Protein 4CK4 (pdb70)

InterPro domains:
  IPR000566 Lipocalin/cytosolic fatty-acid binding domain [PF00061] (34-168)
  IPR002345 Lipocalin [PTHR11430] (4-160)
  IPR002447 Beta-lactoglobulin [PR01172] (24-37)
  IPR002447 Beta-lactoglobulin [PR01172] (41-51)
  IPR002447 Beta-lactoglobulin [PR01172] (62-76)
  IPR002447 Beta-lactoglobulin [PR01172] (89-103)
  IPR002447 Beta-lactoglobulin [PR01172] (110-125)
  IPR002447 Beta-lactoglobulin [PR01172] (135-154)
  IPR012674 Calycin [G3DSA:2.40.128.20] (20-180)
  IPR012674 Calycin [SSF50814] (23-178)
  IPR022272 Lipocalin family conserved site [PS00213] (27-40)

Nearest PDB structures (foldseek):
  4omw-assembly2_C  TM=9.931E-01  e=6.589E-31  Capra hircus
  4nli-assembly1_A  TM=9.967E-01  e=2.534E-30  Ovis aries
  1beb-assembly2_B  TM=9.998E-01  e=4.963E-29  Bos taurus
  7lwc-assembly1_B  TM=9.858E-01  e=4.194E-29  Capra hircus
  1yup-assembly2_D  TM=9.882E-01  e=4.436E-29  Rangifer tarandus

Sequence (323 aa):
VTQTMKGLDIQQKVAGTWYHSLAMMAASDISLLDAQQSAPLRRVYVEEELKPTPEEGNLEILLQKWWENGECCAQKKIIAEKTKIPAVFKIDALNENKKVLVLDTDYKKYLLFCMENSAEPEQSLACQCLVRTPEVDNEEALEKKFDKALKALPMHIRLAFNPTQLLEGQQCCHVIIVTQTMKGLDIQKVAGTWYHSLAMMAASDISLLDAAQSSAPLRVYVEEELKKPTPEGNLEILLQKWEGECAQKKIIAEKTKIPAVFKKIDALNENKVLVLDTDYKKYLLFFCMENSAEEPEQSLACQCLVRTPEVDDNEEALEKFDKALKALPMHIRLAFNPTQLEEGQCHV

CATH classification: 2.40.128.20

Radius of gyration: 20.93 Å; Cα contacts (8 Å, |Δi|>4): 856; chains: 2; bounding box: 39×43×66 Å

Structure (mmCIF, N/CA/C/O backbone):
data_4CK4
#
_entry.id   4CK4
#
_cell.length_a   37.148
_cell.length_b   49.031
_cell.length_c   49.053
_cell.angle_alpha   69.75
_cell.angle_beta   69.08
_cell.angle_gamma   77.56
#
_symmetry.space_group_name_H-M   'P 1'
#
loop_
_entity.id
_entity.type
_entity.pdbx_description
1 polymer BETA_LACTOGLOBULIN-1/B
2 non-polymer 'SULFATE ION'
3 non-polymer 'AMMONIUM ION'
4 non-polymer 'ACETATE ION'
5 non-polymer 'CHLORIDE ION'
6 non-polymer 'SODIUM ION'
7 water water
#
loop_
_atom_site.group_PDB
_atom_site.id
_atom_site.type_symbol
_atom_site.label_atom_id
_atom_site.label_alt_id
_atom_site.label_comp_id
_atom_site.label_asym_id
_atom_site.label_entity_id
_atom_site.label_seq_id
_atom_site.pdbx_PDB_ins_code
_atom_site.Cartn_x
_atom_site.Cartn_y
_atom_site.Cartn_z
_atom_site.occupancy
_atom_site.B_iso_or_equiv
_atom_site.auth_seq_id
_atom_site.auth_comp_id
_atom_site.auth_asym_id
_atom_site.auth_atom_id
_atom_site.pdbx_PDB_model_num
ATOM 1 N N . VAL A 1 3 ? 10.668 19.644 39.521 1.00 77.56 3 VAL A N 1
ATOM 2 C CA . VAL A 1 3 ? 11.370 19.214 38.275 1.00 45.78 3 VAL A CA 1
ATOM 3 C C . VAL A 1 3 ? 12.415 18.135 38.561 1.00 49.49 3 VAL A C 1
ATOM 4 O O . VAL A 1 3 ? 13.160 17.717 37.672 1.00 51.57 3 VAL A O 1
ATOM 8 N N . THR A 1 4 ? 12.454 17.676 39.806 1.00 54.76 4 THR A N 1
ATOM 9 C CA . THR A 1 4 ? 13.554 16.889 40.333 1.00 34.98 4 THR A CA 1
ATOM 10 C C . THR A 1 4 ? 12.982 15.587 40.899 1.00 24.26 4 THR A C 1
ATOM 11 O O . THR A 1 4 ? 11.984 15.602 41.621 1.00 45.38 4 THR A O 1
ATOM 15 N N . GLN A 1 5 ? 13.399 14.484 40.296 1.00 28.29 5 GLN A N 1
ATOM 16 C CA . GLN A 1 5 ? 13.070 13.110 40.667 1.00 24.70 5 GLN A CA 1
ATOM 17 C C . GLN A 1 5 ? 13.593 12.737 42.052 1.00 17.82 5 GLN A C 1
ATOM 18 O O . GLN A 1 5 ? 14.611 13.236 42.531 1.00 17.92 5 GLN A O 1
ATOM 24 N N . THR A 1 6 ? 12.938 11.826 42.742 1.00 15.75 6 THR A N 1
ATOM 25 C CA . THR A 1 6 ? 13.484 11.292 43.964 1.00 15.16 6 THR A CA 1
ATOM 26 C C . THR A 1 6 ? 13.537 9.830 43.784 1.00 15.63 6 THR A C 1
ATOM 27 O O . THR A 1 6 ? 12.583 9.220 43.298 1.00 21.63 6 THR A O 1
ATOM 31 N N . MET A 1 7 ? 14.488 9.262 44.478 1.00 13.82 7 MET A N 1
ATOM 32 C CA . MET A 1 7 ? 14.537 7.853 44.587 1.00 15.43 7 MET A CA 1
ATOM 33 C C . MET A 1 7 ? 13.502 7.412 45.592 1.00 21.10 7 MET A C 1
ATOM 34 O O . MET A 1 7 ? 13.532 7.754 46.771 1.00 35.50 7 MET A O 1
ATOM 43 N N . LYS A 1 8 ? 12.585 6.561 45.138 1.00 14.94 8 LYS A N 1
ATOM 44 C CA . LYS A 1 8 ? 11.544 6.059 46.043 1.00 21.83 8 LYS A CA 1
ATOM 45 C C . LYS A 1 8 ? 12.124 4.973 46.912 1.00 16.12 8 LYS A C 1
ATOM 46 O O . LYS A 1 8 ? 12.875 4.126 46.443 1.00 15.07 8 LYS A O 1
ATOM 52 N N . GLY A 1 9 ? 11.822 5.021 48.177 1.00 13.65 9 GLY A N 1
ATOM 53 C CA . GLY A 1 9 ? 12.278 3.979 49.076 1.00 21.77 9 GLY A CA 1
ATOM 54 C C . GLY A 1 9 ? 13.790 3.873 49.206 1.00 15.75 9 GLY A C 1
ATOM 55 O O . GLY A 1 9 ? 14.355 2.802 49.303 1.00 15.55 9 GLY A O 1
ATOM 56 N N . LEU A 1 10 ? 14.523 4.989 49.158 1.00 11.86 10 LEU A N 1
ATOM 57 C CA . LEU A 1 10 ? 15.966 4.942 49.389 1.00 9.71 10 LEU A CA 1
ATOM 58 C C . LEU A 1 10 ? 16.248 4.318 50.743 1.00 9.88 10 LEU A C 1
ATOM 59 O O . LEU A 1 10 ? 15.668 4.696 51.738 1.00 10.07 10 LEU A O 1
ATOM 64 N N . ASP A 1 11 ? 17.250 3.430 50.774 1.00 9.50 11 ASP A N 1
ATOM 65 C CA . ASP A 1 11 ? 17.740 2.804 51.983 1.00 9.69 11 ASP A CA 1
ATOM 66 C C . ASP A 1 11 ? 19.117 3.380 52.286 1.00 10.03 11 ASP A C 1
ATOM 67 O O . ASP A 1 11 ? 20.139 2.968 51.751 1.00 9.87 11 ASP A O 1
ATOM 72 N N . ILE A 1 12 ? 19.123 4.379 53.155 1.00 10.27 12 ILE A N 1
ATOM 73 C CA . ILE A 1 12 ? 20.328 5.122 53.393 1.00 9.96 12 ILE A CA 1
ATOM 74 C C . ILE A 1 12 ? 21.440 4.273 53.953 1.00 10.54 12 ILE A C 1
ATOM 75 O O . ILE A 1 12 ? 22.616 4.576 53.783 1.00 11.89 12 ILE A O 1
ATOM 80 N N A GLN A 1 13 ? 21.104 3.224 54.681 0.70 12.28 13 GLN A N 1
ATOM 81 N N B GLN A 1 13 ? 21.148 3.284 54.769 0.30 11.80 13 GLN A N 1
ATOM 82 C CA A GLN A 1 13 ? 22.184 2.470 55.286 0.70 12.37 13 GLN A CA 1
ATOM 83 C CA B GLN A 1 13 ? 22.310 2.604 55.291 0.30 13.97 13 GLN A CA 1
ATOM 84 C C A GLN A 1 13 ? 23.085 1.849 54.222 0.70 14.05 13 GLN A C 1
ATOM 85 C C B GLN A 1 13 ? 23.152 1.975 54.164 0.30 12.13 13 GLN A C 1
ATOM 86 O O A GLN A 1 13 ? 24.239 1.509 54.531 0.70 15.33 13 GLN A O 1
ATOM 87 O O B GLN A 1 13 ? 24.374 1.890 54.303 0.30 18.36 13 GLN A O 1
ATOM 98 N N . LYS A 1 14 ? 22.556 1.636 53.015 1.00 9.22 14 LYS A N 1
ATOM 99 C CA . LYS A 1 14 ? 23.289 0.969 51.955 1.00 10.23 14 LYS A CA 1
ATOM 100 C C . LYS A 1 14 ? 24.184 1.892 51.109 1.00 8.43 14 LYS A C 1
ATOM 101 O O . LYS A 1 14 ? 24.739 1.453 50.114 1.00 9.62 14 LYS A O 1
ATOM 107 N N . VAL A 1 15 ? 24.257 3.176 51.456 1.00 8.47 15 VAL A N 1
ATOM 108 C CA . VAL A 1 15 ? 25.101 4.114 50.714 1.00 8.97 15 VAL A CA 1
ATOM 109 C C . VAL A 1 15 ? 26.395 4.469 51.438 1.00 8.41 15 VAL A C 1
ATOM 110 O O . VAL A 1 15 ? 27.174 5.285 50.944 1.00 9.44 15 VAL A O 1
ATOM 114 N N . ALA A 1 16 ? 26.621 3.911 52.617 1.00 8.71 16 ALA A N 1
ATOM 115 C CA . ALA A 1 16 ? 27.837 4.271 53.354 1.00 8.07 16 ALA A CA 1
ATOM 116 C C . ALA A 1 16 ? 29.110 3.932 52.586 1.00 8.83 16 ALA A C 1
ATOM 117 O O . ALA A 1 16 ? 29.250 2.815 52.097 1.00 9.16 16 ALA A O 1
ATOM 119 N N . GLY A 1 17 ? 30.070 4.844 52.578 1.00 9.34 17 GLY A N 1
ATOM 120 C CA . GLY A 1 17 ? 31.385 4.540 52.061 1.00 9.61 17 GLY A CA 1
ATOM 121 C C . GLY A 1 17 ? 31.958 5.659 51.246 1.00 8.89 17 GLY A C 1
ATOM 122 O O . GLY A 1 17 ? 31.415 6.764 51.186 1.00 8.93 17 GLY A O 1
ATOM 123 N N . THR A 1 18 ? 33.128 5.388 50.689 1.00 8.38 18 THR A N 1
ATOM 124 C CA . THR A 1 18 ? 33.757 6.296 49.779 1.00 8.75 18 THR A CA 1
ATOM 125 C C . THR A 1 18 ? 32.992 6.403 48.487 1.00 9.04 18 THR A C 1
ATOM 126 O O . THR A 1 18 ? 32.548 5.398 47.952 1.00 9.38 18 THR A O 1
ATOM 130 N N . TRP A 1 19 ? 32.899 7.606 47.956 1.00 8.36 19 TRP A N 1
ATOM 131 C CA . TRP A 1 19 ? 32.368 7.833 46.618 1.00 9.36 19 TRP A CA 1
ATOM 132 C C . TRP A 1 19 ? 33.313 8.813 45.923 1.00 8.42 19 TRP A C 1
ATOM 133 O O . TRP A 1 19 ? 34.113 9.497 46.564 1.00 11.06 19 TRP A O 1
ATOM 144 N N A TYR A 1 20 ? 33.157 8.895 44.601 0.60 8.29 20 TYR A N 1
ATOM 145 C CA A TYR A 1 20 ? 33.882 9.842 43.739 0.60 8.64 20 TYR A CA 1
ATOM 146 C C A TYR A 1 20 ? 32.893 10.611 42.883 0.60 8.51 20 TYR A C 1
ATOM 147 O O A TYR A 1 20 ? 31.993 9.988 42.276 0.60 8.06 20 TYR A O 1
ATOM 156 N N B HIS A 1 20 ? 33.160 9.008 44.767 0.40 9.16 20 HIS A N 1
ATOM 157 C CA B HIS A 1 20 ? 33.935 9.775 43.799 0.40 9.28 20 HIS A CA 1
ATOM 158 C C B HIS A 1 20 ? 32.972 10.553 42.911 0.40 9.53 20 HIS A C 1
ATOM 159 O O B HIS A 1 20 ? 31.955 10.008 42.466 0.40 12.42 20 HIS A O 1
ATOM 166 N N . SER A 1 21 ? 33.148 11.882 42.798 1.00 8.17 21 SER A N 1
ATOM 167 C CA . SER A 1 21 ? 32.309 12.718 41.925 1.00 8.40 21 SER A CA 1
ATOM 168 C C . SER A 1 21 ? 32.787 12.539 40.493 1.00 8.42 21 SER A C 1
ATOM 169 O O . SER A 1 21 ? 33.792 13.132 40.088 1.00 10.06 21 SER A O 1
ATOM 172 N N . LEU A 1 22 ? 32.023 11.781 39.714 1.00 7.26 22 LEU A N 1
ATOM 173 C CA . LEU A 1 22 ? 32.362 11.507 38.358 1.00 8.08 22 LEU A CA 1
ATOM 174 C C . LEU A 1 22 ? 31.958 12.598 37.397 1.00 7.57 22 LEU A C 1
ATOM 175 O O . LEU A 1 22 ? 32.652 12.897 36.429 1.00 8.45 22 LEU A O 1
ATOM 180 N N . ALA A 1 23 ? 30.792 13.188 37.625 1.00 7.41 23 ALA A N 1
ATOM 181 C CA . ALA A 1 23 ? 30.314 14.265 36.787 1.00 7.51 23 ALA A CA 1
ATOM 182 C C . ALA A 1 23 ? 29.465 15.199 37.637 1.00 7.30 23 ALA A C 1
ATOM 183 O O . ALA A 1 23 ? 28.951 14.817 38.679 1.00 7.20 23 ALA A O 1
ATOM 185 N N . MET A 1 24 ? 29.407 16.440 37.187 1.00 7.40 24 MET A N 1
ATOM 186 C CA A MET A 1 24 ? 28.564 17.387 37.871 0.60 8.16 24 MET A CA 1
ATOM 187 C CA B MET A 1 24 ? 28.723 17.502 37.918 0.40 8.29 24 MET A CA 1
ATOM 188 C C . MET A 1 24 ? 28.081 18.409 36.887 1.00 7.37 24 MET A C 1
ATOM 189 O O . MET A 1 24 ? 28.652 18.675 35.861 1.00 8.62 24 MET A O 1
ATOM 198 N N . ALA A 1 25 ? 26.913 18.946 37.194 1.00 6.98 25 ALA A N 1
ATOM 199 C CA . ALA A 1 25 ? 26.265 19.918 36.352 1.00 7.33 25 ALA A CA 1
ATOM 200 C C . ALA A 1 25 ? 25.506 20.919 37.210 1.00 7.47 25 ALA A C 1
ATOM 201 O O . ALA A 1 25 ? 25.118 20.612 38.309 1.00 8.67 25 ALA A O 1
ATOM 203 N N . ALA A 1 26 ? 25.341 22.131 36.714 1.00 7.93 26 ALA A N 1
ATOM 204 C CA . ALA A 1 26 ? 24.649 23.149 37.464 1.00 8.13 26 ALA A CA 1
ATOM 205 C C . ALA A 1 26 ? 23.845 24.052 36.565 1.00 8.78 26 ALA A C 1
ATOM 206 O O . ALA A 1 26 ? 24.138 24.195 35.383 1.00 9.37 26 ALA A O 1
ATOM 208 N N . SER A 1 27 ? 22.846 24.691 37.151 1.00 9.46 27 SER A N 1
ATOM 209 C CA . SER A 1 27 ? 21.968 25.595 36.427 1.00 11.33 27 SER A CA 1
ATOM 210 C C . SER A 1 27 ? 22.644 26.899 36.037 1.00 11.84 27 SER A C 1
ATOM 211 O O . SER A 1 27 ? 22.332 27.446 34.997 1.00 16.67 27 SER A O 1
ATOM 214 N N . ASP A 1 28 ? 23.591 27.370 36.836 1.00 11.70 28 ASP A N 1
ATOM 215 C CA . ASP A 1 28 ? 24.259 28.633 36.597 1.00 12.65 28 ASP A CA 1
ATOM 216 C C . ASP A 1 28 ? 25.716 28.293 36.411 1.00 12.29 28 ASP A C 1
ATOM 217 O O . ASP A 1 28 ? 26.334 27.664 37.268 1.00 12.30 28 ASP A O 1
ATOM 226 N N . ILE A 1 29 ? 26.297 28.800 35.332 1.00 12.01 29 ILE A N 1
ATOM 227 C CA . ILE A 1 29 ? 27.706 28.588 35.069 1.00 12.37 29 ILE A CA 1
ATOM 228 C C . ILE A 1 29 ? 28.571 28.919 36.265 1.00 12.17 29 ILE A C 1
ATOM 229 O O . ILE A 1 29 ? 29.481 28.182 36.607 1.00 11.01 29 ILE A O 1
ATOM 234 N N . SER A 1 30 ? 28.304 30.048 36.903 1.00 12.56 30 SER A N 1
ATOM 235 C CA . SER A 1 30 ? 29.166 30.505 37.973 1.00 14.20 30 SER A CA 1
ATOM 236 C C . SER A 1 30 ? 29.197 29.555 39.166 1.00 13.79 30 SER A C 1
ATOM 237 O O . SER A 1 30 ? 30.079 29.675 39.995 1.00 14.42 30 SER A O 1
ATOM 240 N N . LEU A 1 31 ? 28.216 28.669 39.307 1.00 11.59 31 LEU A N 1
ATOM 241 C CA . LEU A 1 31 ? 28.211 27.743 40.420 1.00 12.21 31 LEU A CA 1
ATOM 242 C C . LEU A 1 31 ? 29.357 26.729 40.311 1.00 9.73 31 LEU A C 1
ATOM 243 O O . LEU A 1 31 ? 29.802 26.187 41.319 1.00 10.52 31 LEU A O 1
ATOM 248 N N . LEU A 1 32 ? 29.788 26.430 39.087 1.00 9.78 32 LEU A N 1
ATOM 249 C CA . LEU A 1 32 ? 30.822 25.407 38.866 1.00 10.22 32 LEU A CA 1
ATOM 250 C C . LEU A 1 32 ? 32.016 25.914 38.071 1.00 11.64 32 LEU A C 1
ATOM 251 O O . LEU A 1 32 ? 32.984 25.189 37.935 1.00 14.14 32 LEU A O 1
ATOM 256 N N . ASP A 1 33 ? 31.972 27.144 37.565 1.00 12.56 33 ASP A N 1
ATOM 257 C CA . ASP A 1 33 ? 33.005 27.674 36.677 1.00 13.12 33 ASP A CA 1
ATOM 258 C C . ASP A 1 33 ? 34.253 28.012 37.487 1.00 14.68 33 ASP A C 1
ATOM 259 O O . ASP A 1 33 ? 34.228 28.897 38.328 1.00 17.09 33 ASP A O 1
ATOM 264 N N . ALA A 1 34 ? 35.331 27.290 37.214 1.00 14.89 34 ALA A N 1
ATOM 265 C CA . ALA A 1 34 ? 36.609 27.404 37.888 1.00 18.05 34 ALA A CA 1
ATOM 266 C C . ALA A 1 34 ? 36.645 26.612 39.178 1.00 14.45 34 ALA A C 1
ATOM 267 O O . ALA A 1 34 ? 35.630 26.406 39.846 1.00 14.49 34 ALA A O 1
ATOM 269 N N . GLN A 1 35 ? 37.852 26.173 39.527 1.00 16.98 35 GLN A N 1
ATOM 270 C CA A GLN A 1 35 ? 38.009 25.276 40.681 0.30 17.38 35 GLN A CA 1
ATOM 271 C CA B GLN A 1 35 ? 37.968 25.293 40.672 0.70 18.80 35 GLN A CA 1
ATOM 272 C C . GLN A 1 35 ? 37.530 25.980 41.960 1.00 15.94 35 GLN A C 1
ATOM 273 O O . GLN A 1 35 ? 37.146 25.303 42.902 1.00 18.54 35 GLN A O 1
ATOM 284 N N . SER A 1 36 ? 37.474 27.315 41.967 1.00 18.25 36 SER A N 1
ATOM 285 C CA . SER A 1 36 ? 37.048 28.106 43.132 1.00 21.42 36 SER A CA 1
ATOM 286 C C . SER A 1 36 ? 35.528 28.283 43.281 1.00 16.78 36 SER A C 1
ATOM 287 O O . SER A 1 36 ? 35.062 28.945 44.211 1.00 19.13 36 SER A O 1
ATOM 292 N N . ALA A 1 37 ? 34.778 27.790 42.306 1.00 14.26 37 ALA A N 1
ATOM 293 C CA . ALA A 1 37 ? 33.348 28.031 42.265 1.00 13.61 37 ALA A CA 1
ATOM 294 C C . ALA A 1 37 ? 32.699 27.450 43.507 1.00 12.17 37 ALA A C 1
ATOM 295 O O . ALA A 1 37 ? 33.104 26.415 44.028 1.00 13.32 37 ALA A O 1
ATOM 297 N N . PRO A 1 38 ? 31.563 28.028 43.902 1.00 13.66 38 PRO A N 1
ATOM 298 C CA . PRO A 1 38 ? 31.031 27.629 45.192 1.00 13.18 38 PRO A CA 1
ATOM 299 C C . PRO A 1 38 ? 30.548 26.193 45.303 1.00 13.24 38 PRO A C 1
ATOM 300 O O . PRO A 1 38 ? 30.559 25.609 46.378 1.00 14.34 38 PRO A O 1
ATOM 304 N N . LEU A 1 39 ? 30.056 25.641 44.203 1.00 11.27 39 LEU A N 1
ATOM 305 C CA . LEU A 1 39 ? 29.552 24.269 44.189 1.00 10.69 39 LEU A CA 1
ATOM 306 C C . LEU A 1 39 ? 30.532 23.294 43.571 1.00 10.15 39 LEU A C 1
ATOM 307 O O . LEU A 1 39 ? 30.181 22.120 43.377 1.00 10.53 39 LEU A O 1
ATOM 312 N N . ARG A 1 40 ? 31.776 23.701 43.367 1.00 10.74 40 ARG A N 1
ATOM 313 C CA A ARG A 1 40 ? 32.801 22.800 42.930 0.50 11.86 40 ARG A CA 1
ATOM 314 C CA B ARG A 1 40 ? 32.818 22.779 42.927 0.50 11.51 40 ARG A CA 1
ATOM 315 C C . ARG A 1 40 ? 33.367 22.065 44.133 1.00 11.05 40 ARG A C 1
ATOM 316 O O . ARG A 1 40 ? 34.409 22.415 44.672 1.00 13.16 40 ARG A O 1
ATOM 331 N N . VAL A 1 41 ? 32.609 21.076 44.569 1.00 11.06 41 VAL A N 1
ATOM 332 C CA . VAL A 1 41 ? 32.861 20.303 45.752 1.00 10.32 41 VAL A CA 1
ATOM 333 C C . VAL A 1 41 ? 32.823 18.850 45.329 1.00 10.10 41 VAL A C 1
ATOM 334 O O . VAL A 1 41 ? 31.953 18.416 44.569 1.00 14.36 41 VAL A O 1
ATOM 338 N N . TYR A 1 42 ? 33.759 18.073 45.832 1.00 9.98 42 TYR A N 1
ATOM 339 C CA . TYR A 1 42 ? 33.998 16.701 45.410 1.00 10.79 42 TYR A CA 1
ATOM 340 C C . TYR A 1 42 ? 33.681 15.800 46.586 1.00 10.96 42 TYR A C 1
ATOM 341 O O . TYR A 1 42 ? 34.269 15.933 47.655 1.00 14.61 42 TYR A O 1
ATOM 350 N N . VAL A 1 43 ? 32.763 14.871 46.384 1.00 10.32 43 VAL A N 1
ATOM 351 C CA . VAL A 1 43 ? 32.361 14.025 47.479 1.00 12.36 43 VAL A CA 1
ATOM 352 C C . VAL A 1 43 ? 33.507 13.069 47.718 1.00 14.75 43 VAL A C 1
ATOM 353 O O . VAL A 1 43 ? 34.061 12.459 46.824 1.00 26.89 43 VAL A O 1
ATOM 357 N N . GLU A 1 44 ? 33.755 12.826 48.986 1.00 10.70 44 GLU A N 1
ATOM 358 C CA . GLU A 1 44 ? 34.705 11.837 49.382 1.00 14.39 44 GLU A CA 1
ATOM 359 C C . GLU A 1 44 ? 34.057 10.686 50.114 1.00 11.22 44 GLU A C 1
ATOM 360 O O . GLU A 1 44 ? 34.440 9.542 49.871 1.00 10.25 44 GLU A O 1
ATOM 366 N N . GLU A 1 45 ? 32.990 10.932 50.870 1.00 10.65 45 GLU A N 1
ATOM 367 C CA A GLU A 1 45 ? 32.394 9.881 51.651 0.70 9.09 45 GLU A CA 1
ATOM 368 C CA B GLU A 1 45 ? 32.384 9.850 51.623 0.30 11.39 45 GLU A CA 1
ATOM 369 C C . GLU A 1 45 ? 30.968 10.240 52.011 1.00 8.70 45 GLU A C 1
ATOM 370 O O . GLU A 1 45 ? 30.678 11.409 52.258 1.00 9.39 45 GLU A O 1
ATOM 381 N N . LEU A 1 46 ? 30.120 9.225 52.075 1.00 9.02 46 LEU A N 1
ATOM 382 C CA . LEU A 1 46 ? 28.790 9.361 52.648 1.00 8.88 46 LEU A CA 1
ATOM 383 C C . LEU A 1 46 ? 28.766 8.540 53.938 1.00 8.99 46 LEU A C 1
ATOM 384 O O . LEU A 1 46 ? 29.184 7.382 53.964 1.00 9.37 46 LEU A O 1
ATOM 389 N N . LYS A 1 47 ? 28.280 9.142 55.006 1.00 8.97 47 LYS A N 1
ATOM 390 C CA . LYS A 1 47 ? 28.240 8.517 56.332 1.00 9.77 47 LYS A CA 1
ATOM 391 C C . LYS A 1 47 ? 26.838 8.650 56.912 1.00 9.64 47 LYS A C 1
ATOM 392 O O . LYS A 1 47 ? 26.516 9.637 57.570 1.00 11.09 47 LYS A O 1
ATOM 398 N N . PRO A 1 48 ? 26.002 7.628 56.708 1.00 10.01 48 PRO A N 1
ATOM 399 C CA . PRO A 1 48 ? 24.693 7.634 57.325 1.00 11.05 48 PRO A CA 1
ATOM 400 C C . PRO A 1 48 ? 24.841 7.476 58.824 1.00 12.64 48 PRO A C 1
ATOM 401 O O . PRO A 1 48 ? 25.737 6.790 59.287 1.00 15.37 48 PRO A O 1
ATOM 405 N N . THR A 1 49 ? 24.001 8.166 59.575 1.00 13.75 49 THR A N 1
ATOM 406 C CA . THR A 1 49 ? 24.162 8.146 61.005 1.00 14.71 49 THR A CA 1
ATOM 407 C C . THR A 1 49 ? 23.140 7.220 61.629 1.00 19.55 49 THR A C 1
ATOM 408 O O . THR A 1 49 ? 22.183 6.803 60.971 1.00 17.23 49 THR A O 1
ATOM 412 N N . PRO A 1 50 ? 23.373 6.857 62.906 1.00 21.28 50 PRO A N 1
ATOM 413 C CA . PRO A 1 50 ? 22.401 6.044 63.588 1.00 23.30 50 PRO A CA 1
ATOM 414 C C . PRO A 1 50 ? 20.973 6.595 63.596 1.00 22.85 50 PRO A C 1
ATOM 415 O O . PRO A 1 50 ? 20.057 5.796 63.538 1.00 27.10 50 PRO A O 1
ATOM 419 N N . GLU A 1 51 ? 20.774 7.911 63.662 1.00 22.46 51 GLU A N 1
ATOM 420 C CA A GLU A 1 51 ? 19.409 8.426 63.618 0.50 22.06 51 GLU A CA 1
ATOM 421 C CA B GLU A 1 51 ? 19.472 8.581 63.587 0.50 29.75 51 GLU A CA 1
ATOM 422 C C . GLU A 1 51 ? 18.853 8.550 62.191 1.00 18.28 51 GLU A C 1
ATOM 423 O O . GLU A 1 51 ? 17.742 9.025 61.993 1.00 23.57 51 GLU A O 1
ATOM 434 N N . GLY A 1 52 ? 19.594 8.087 61.188 1.00 16.73 52 GLY A N 1
ATOM 435 C CA . GLY A 1 52 ? 19.136 8.204 59.806 1.00 14.22 52 GLY A CA 1
ATOM 436 C C . GLY A 1 52 ? 19.346 9.545 59.131 1.00 13.34 52 GLY A C 1
ATOM 437 O O . GLY A 1 52 ? 18.781 9.822 58.076 1.00 11.91 52 GLY A O 1
ATOM 438 N N . ASN A 1 53 ? 20.261 10.315 59.680 1.00 11.26 53 ASN A N 1
ATOM 439 C CA . ASN A 1 53 ? 20.740 11.492 58.968 1.00 10.55 53 ASN A CA 1
ATOM 440 C C . ASN A 1 53 ? 21.954 11.075 58.160 1.00 10.17 53 ASN A C 1
ATOM 441 O O . ASN A 1 53 ? 22.280 9.904 58.083 1.00 10.37 53 ASN A O 1
ATOM 446 N N . LEU A 1 54 ? 22.516 12.022 57.434 1.00 10.50 54 LEU A N 1
ATOM 447 C CA . LEU A 1 54 ? 23.566 11.690 56.499 1.00 11.75 54 LEU A CA 1
ATOM 448 C C . LEU A 1 54 ? 24.641 12.743 56.654 1.00 12.20 54 LEU A C 1
ATOM 449 O O . LEU A 1 54 ? 24.402 13.927 56.498 1.00 17.86 54 LEU A O 1
ATOM 454 N N . GLU A 1 55 ? 25.878 12.340 56.874 1.00 10.07 55 GLU A N 1
ATOM 455 C CA . GLU A 1 55 ? 27.021 13.235 56.734 1.00 10.53 55 GLU A CA 1
ATOM 456 C C . GLU A 1 55 ? 27.580 13.054 55.352 1.00 10.88 55 GLU A C 1
ATOM 457 O O . GLU A 1 55 ? 27.866 11.955 54.896 1.00 10.74 55 GLU A O 1
ATOM 463 N N . ILE A 1 56 ? 27.835 14.188 54.725 1.00 10.06 56 ILE A N 1
ATOM 464 C CA . ILE A 1 56 ? 28.407 14.232 53.406 1.00 10.55 56 ILE A CA 1
ATOM 465 C C . ILE A 1 56 ? 29.778 14.851 53.543 1.00 10.34 56 ILE A C 1
ATOM 466 O O . ILE A 1 56 ? 29.884 16.016 53.920 1.00 13.41 56 ILE A O 1
ATOM 471 N N . LEU A 1 57 ? 30.811 14.068 53.275 1.00 9.37 57 LEU A N 1
ATOM 472 C CA . LEU A 1 57 ? 32.162 14.583 53.397 1.00 9.47 57 LEU A CA 1
ATOM 473 C C . LEU A 1 57 ? 32.633 14.948 52.027 1.00 9.02 57 LEU A C 1
ATOM 474 O O . LEU A 1 57 ? 32.585 14.132 51.128 1.00 9.62 57 LEU A O 1
ATOM 479 N N . LEU A 1 58 ? 33.131 16.172 51.916 1.00 9.58 58 LEU A N 1
ATOM 480 C CA . LEU A 1 58 ? 33.522 16.726 50.639 1.00 10.00 58 LEU A CA 1
ATOM 481 C C . LEU A 1 58 ? 34.923 17.303 50.752 1.00 9.88 58 LEU A C 1
ATOM 482 O O . LEU A 1 58 ? 35.430 17.589 51.846 1.00 11.09 58 LEU A O 1
ATOM 487 N N . GLN A 1 59 ? 35.512 17.532 49.598 1.00 10.98 59 GLN A N 1
ATOM 488 C CA . GLN A 1 59 ? 36.717 18.342 49.522 1.00 12.76 59 GLN A CA 1
ATOM 489 C C . GLN A 1 59 ? 36.466 19.444 48.529 1.00 11.74 59 GLN A C 1
ATOM 490 O O . GLN A 1 59 ? 35.652 19.323 47.585 1.00 11.66 59 GLN A O 1
ATOM 496 N N . LYS A 1 60 ? 37.193 20.533 48.755 1.00 12.93 60 LYS A N 1
ATOM 497 C CA . LYS A 1 60 ? 37.095 21.699 47.907 1.00 15.90 60 LYS A CA 1
ATOM 498 C C . LYS A 1 60 ? 38.443 22.377 47.937 1.00 13.49 60 LYS A C 1
ATOM 499 O O . LYS A 1 60 ? 39.185 22.282 48.919 1.00 17.29 60 LYS A O 1
ATOM 509 N N A TRP A 1 61 ? 38.753 23.112 46.882 0.30 14.92 61 TRP A N 1
ATOM 510 N N B TRP A 1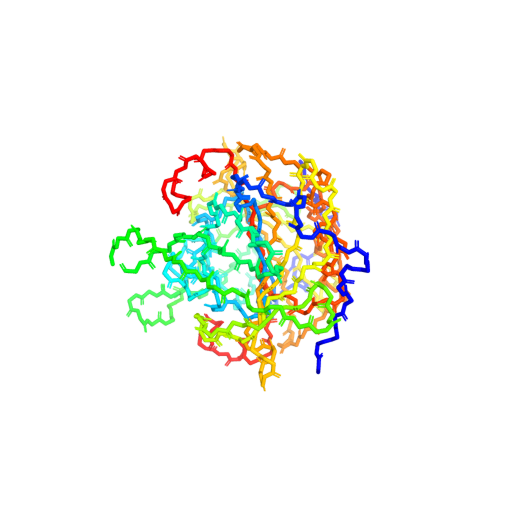 61 ? 38.778 23.080 46.861 0.70 12.98 61 TRP A N 1
ATOM 511 C CA A TRP A 1 61 ? 40.026 23.805 46.785 0.30 15.66 61 TRP A CA 1
ATOM 512 C CA B TRP A 1 61 ? 40.032 23.835 46.844 0.70 13.79 61 TRP A CA 1
ATOM 513 C C A TRP A 1 61 ? 39.968 25.124 47.558 0.30 16.73 61 TRP A C 1
ATOM 514 C C B TRP A 1 61 ? 39.853 25.060 47.706 0.70 15.04 61 TRP A C 1
ATOM 515 O O A TRP A 1 61 ? 39.162 25.988 47.216 0.30 23.97 61 TRP A O 1
ATOM 516 O O B TRP A 1 61 ? 38.916 25.831 47.549 0.70 18.01 61 TRP A O 1
ATOM 537 N N . GLU A 1 62 ? 40.843 25.316 48.548 1.00 14.37 62 GLU A N 1
ATOM 538 C CA . GLU A 1 62 ? 40.835 26.551 49.319 1.00 15.14 62 GLU A CA 1
ATOM 539 C C . GLU A 1 62 ? 42.289 26.954 49.522 1.00 14.36 62 GLU A C 1
ATOM 540 O O . GLU A 1 62 ? 43.090 26.146 50.027 1.00 14.53 62 GLU A O 1
ATOM 546 N N . ASN A 1 63 ? 42.609 28.188 49.170 1.00 14.08 63 ASN A N 1
ATOM 547 C CA . ASN A 1 63 ? 43.970 28.655 49.313 1.00 12.50 63 ASN A CA 1
ATOM 548 C C . ASN A 1 63 ? 45.050 27.694 48.829 1.00 11.47 63 ASN A C 1
ATOM 549 O O . ASN A 1 63 ? 46.092 27.487 49.472 1.00 13.66 63 ASN A O 1
ATOM 554 N N . GLY A 1 64 ? 44.824 27.139 47.647 1.00 12.41 64 GLY A N 1
ATOM 555 C CA . GLY A 1 64 ? 45.789 26.308 46.985 1.00 14.54 64 GLY A CA 1
ATOM 556 C C . GLY A 1 64 ? 45.994 24.950 47.608 1.00 13.54 64 GLY A C 1
ATOM 557 O O . GLY A 1 64 ? 46.947 24.252 47.257 1.00 14.90 64 GLY A O 1
ATOM 558 N N . GLU A 1 65 ? 45.074 24.532 48.474 1.00 14.32 65 GLU A N 1
ATOM 559 C CA . GLU A 1 65 ? 45.080 23.218 49.086 1.00 16.41 65 GLU A CA 1
ATOM 560 C C . GLU A 1 65 ? 43.694 22.602 48.996 1.00 14.14 65 GLU A C 1
ATOM 561 O O . GLU A 1 65 ? 42.704 23.305 48.835 1.00 15.09 65 GLU A O 1
ATOM 571 N N . CYS A 1 66 ? 43.691 21.279 48.987 1.00 16.23 66 CYS A N 1
ATOM 572 C CA A CYS A 1 66 ? 42.449 20.521 48.930 0.50 18.05 66 CYS A CA 1
ATOM 573 C CA B CYS A 1 66 ? 42.486 20.478 48.976 0.50 19.41 66 CYS A CA 1
ATOM 574 C C . CYS A 1 66 ? 41.970 20.445 50.395 1.00 23.61 66 CYS A C 1
ATOM 575 O O . CYS A 1 66 ? 42.621 19.821 51.225 1.00 36.99 66 CYS A O 1
ATOM 580 N N . ALA A 1 67 ? 40.852 21.116 50.711 1.00 17.37 67 ALA A N 1
ATOM 581 C CA . ALA A 1 67 ? 40.346 21.220 52.089 1.00 20.71 67 ALA A CA 1
ATOM 582 C C . ALA A 1 67 ? 39.119 20.337 52.286 1.00 17.07 67 ALA A C 1
ATOM 583 O O . ALA A 1 67 ? 38.254 20.259 51.407 1.00 21.00 67 ALA A O 1
ATOM 585 N N . GLN A 1 68 ? 38.862 19.897 53.504 1.00 16.93 68 GLN A N 1
ATOM 586 C CA . GLN A 1 68 ? 37.692 19.065 53.782 1.00 15.26 68 GLN A CA 1
ATOM 587 C C . GLN A 1 68 ? 36.550 19.933 54.260 1.00 13.34 68 GLN A C 1
ATOM 588 O O . GLN A 1 68 ? 36.727 20.945 54.958 1.00 22.57 68 GLN A O 1
ATOM 594 N N . LYS A 1 69 ? 35.354 19.478 53.907 1.00 13.14 69 LYS A N 1
ATOM 595 C CA . LYS A 1 69 ? 34.159 20.098 54.412 1.00 16.97 69 LYS A CA 1
ATOM 596 C C . LYS A 1 69 ? 33.171 18.995 54.703 1.00 13.24 69 LYS A C 1
ATOM 597 O O . LYS A 1 69 ? 32.971 18.105 53.880 1.00 16.73 69 LYS A O 1
ATOM 603 N N . LYS A 1 70 ? 32.499 19.082 55.842 1.00 13.27 70 LYS A N 1
ATOM 604 C CA . LYS A 1 70 ? 31.521 18.097 56.219 1.00 13.35 70 LYS A CA 1
ATOM 605 C C . LYS A 1 70 ? 30.178 18.799 56.238 1.00 12.69 70 LYS A C 1
ATOM 606 O O . LYS A 1 70 ? 30.019 19.825 56.903 1.00 16.96 70 LYS A O 1
ATOM 612 N N . ILE A 1 71 ? 29.207 18.242 55.530 1.00 11.86 71 ILE A N 1
ATOM 613 C CA . ILE A 1 71 ? 27.844 18.748 55.500 1.00 12.03 71 ILE A CA 1
ATOM 614 C C . ILE A 1 71 ? 26.956 17.757 56.237 1.00 10.82 71 ILE A C 1
ATOM 615 O O . ILE A 1 71 ? 26.950 16.558 55.967 1.00 12.08 71 ILE A O 1
ATOM 620 N N . ILE A 1 72 ? 26.243 18.277 57.230 1.00 10.49 72 ILE A N 1
ATOM 621 C CA . ILE A 1 72 ? 25.242 17.482 57.928 1.00 11.74 72 ILE A CA 1
ATOM 622 C C . ILE A 1 72 ? 23.906 17.616 57.240 1.00 10.76 72 ILE A C 1
ATOM 623 O O . ILE A 1 72 ? 23.414 18.736 57.098 1.00 11.51 72 ILE A O 1
ATOM 628 N N . ALA A 1 73 ? 23.374 16.500 56.767 1.00 10.63 73 ALA A N 1
ATOM 629 C CA . ALA A 1 73 ? 22.104 16.495 56.054 1.00 10.12 73 ALA A CA 1
ATOM 630 C C . ALA A 1 73 ? 21.080 15.746 56.908 1.00 11.82 73 ALA A C 1
ATOM 631 O O . ALA A 1 73 ? 21.270 14.603 57.320 1.00 14.39 73 ALA A O 1
ATOM 633 N N . GLU A 1 74 ? 20.002 16.448 57.231 1.00 9.43 74 GLU A N 1
ATOM 634 C CA . GLU A 1 74 ? 19.024 15.930 58.156 1.00 10.87 74 GLU A CA 1
ATOM 635 C C . GLU A 1 74 ? 17.861 15.327 57.417 1.00 10.21 74 GLU A C 1
ATOM 636 O O . GLU A 1 74 ? 17.397 15.819 56.393 1.00 9.98 74 GLU A O 1
ATOM 642 N N . LYS A 1 75 ? 17.421 14.191 57.924 1.00 10.21 75 LYS A N 1
ATOM 643 C CA . LYS A 1 75 ? 16.336 13.465 57.288 1.00 10.45 75 LYS A CA 1
ATOM 644 C C . LYS A 1 75 ? 15.042 14.263 57.281 1.00 9.47 75 LYS A C 1
ATOM 645 O O . LYS A 1 75 ? 14.817 15.140 58.111 1.00 9.78 75 LYS A O 1
ATOM 651 N N . THR A 1 76 ? 14.161 13.908 56.357 1.00 10.32 76 THR A N 1
ATOM 652 C CA . THR A 1 76 ? 12.844 14.443 56.254 1.00 10.07 76 THR A CA 1
ATOM 653 C C . THR A 1 76 ? 11.917 13.218 56.116 1.00 12.59 76 THR A C 1
ATOM 654 O O . THR A 1 76 ? 12.357 12.064 56.200 1.00 14.14 76 THR A O 1
ATOM 658 N N . LYS A 1 77 ? 10.651 13.476 55.906 1.00 15.78 77 LYS A N 1
ATOM 659 C CA . LYS A 1 77 ? 9.760 12.334 55.751 1.00 15.37 77 LYS A CA 1
ATOM 660 C C . LYS A 1 77 ? 9.980 11.477 54.510 1.00 12.79 77 LYS A C 1
ATOM 661 O O . LYS A 1 77 ? 9.409 10.409 54.386 1.00 14.49 77 LYS A O 1
ATOM 667 N N . ILE A 1 78 ? 10.741 11.971 53.544 1.00 12.73 78 ILE A N 1
ATOM 668 C CA . ILE A 1 78 ? 11.040 11.227 52.316 1.00 12.68 78 ILE A CA 1
ATOM 669 C C . ILE A 1 78 ? 12.496 10.796 52.477 1.00 11.30 78 ILE A C 1
ATOM 670 O O . ILE A 1 78 ? 13.396 11.626 52.616 1.00 11.18 78 ILE A O 1
ATOM 675 N N . PRO A 1 79 ? 12.753 9.477 52.445 1.00 12.33 79 PRO A N 1
ATOM 676 C CA . PRO A 1 79 ? 14.107 8.968 52.653 1.00 13.75 79 PRO A CA 1
ATOM 677 C C . PRO A 1 79 ? 15.150 9.610 51.739 1.00 12.15 79 PRO A C 1
ATOM 678 O O . PRO A 1 79 ? 16.323 9.739 52.147 1.00 12.69 79 PRO A O 1
ATOM 682 N N . ALA A 1 80 ? 14.727 9.962 50.524 1.00 13.75 80 ALA A N 1
ATOM 683 C CA . ALA A 1 80 ? 15.651 10.519 49.556 1.00 11.80 80 ALA A CA 1
ATOM 684 C C . ALA A 1 80 ? 15.890 12.027 49.631 1.00 14.84 80 ALA A C 1
ATOM 685 O O . ALA A 1 80 ? 16.653 12.551 48.820 1.00 15.09 80 ALA A O 1
ATOM 687 N N . VAL A 1 81 ? 15.189 12.728 50.504 1.00 14.02 81 VAL A N 1
ATOM 688 C CA . VAL A 1 81 ? 15.346 14.191 50.594 1.00 11.34 81 VAL A CA 1
ATOM 689 C C . VAL A 1 81 ? 15.804 14.568 51.973 1.00 10.29 81 VAL A C 1
ATOM 690 O O . VAL A 1 81 ? 15.271 14.129 52.994 1.00 12.13 81 VAL A O 1
ATOM 694 N N . PHE A 1 82 ? 16.887 15.336 51.977 1.00 9.78 82 PHE A N 1
ATOM 695 C CA . PHE A 1 82 ? 17.504 15.774 53.212 1.00 8.94 82 PHE A CA 1
ATOM 696 C C . PHE A 1 82 ? 17.614 17.292 53.199 1.00 8.42 82 PHE A C 1
ATOM 697 O O . PHE A 1 82 ? 17.652 17.904 52.134 1.00 10.39 82 PHE A O 1
ATOM 705 N N . LYS A 1 83 ? 17.583 17.851 54.388 1.00 8.24 83 LYS A N 1
ATOM 706 C CA . LYS A 1 83 ? 17.708 19.286 54.566 1.00 8.60 83 LYS A CA 1
ATOM 707 C C . LYS A 1 83 ? 19.117 19.613 55.033 1.00 8.73 83 LYS A C 1
ATOM 708 O O . LYS A 1 83 ? 19.702 18.919 55.846 1.00 8.84 83 LYS A O 1
ATOM 726 N N . ILE A 1 84 ? 19.664 20.714 54.514 1.00 8.08 84 ILE A N 1
ATOM 727 C CA . ILE A 1 84 ? 21.005 21.157 54.821 1.00 8.36 84 ILE A CA 1
ATOM 728 C C . ILE A 1 84 ? 21.014 22.662 55.025 1.00 8.30 84 ILE A C 1
ATOM 729 O O . ILE A 1 84 ? 20.069 23.375 54.687 1.00 8.26 84 ILE A O 1
ATOM 734 N N . ASP A 1 85 ? 22.143 23.126 55.566 1.00 8.76 85 ASP A N 1
ATOM 735 C CA . ASP A 1 85 ? 22.460 24.558 55.597 1.00 8.60 85 ASP A CA 1
ATOM 736 C C . ASP A 1 85 ? 23.939 24.723 55.286 1.00 8.38 85 ASP A C 1
ATOM 737 O O . ASP A 1 85 ? 24.795 24.829 56.172 1.00 10.35 85 ASP A O 1
ATOM 742 N N . ALA A 1 86 ? 24.248 24.673 54.006 1.00 9.01 86 ALA A N 1
ATOM 743 C CA . ALA A 1 86 ? 25.635 24.743 53.557 1.00 9.97 86 ALA A CA 1
ATOM 744 C C . ALA A 1 86 ? 25.606 25.146 52.107 1.00 9.79 86 ALA A C 1
ATOM 745 O O . ALA A 1 86 ? 24.695 24.772 51.366 1.00 9.44 86 ALA A O 1
ATOM 747 N N . LEU A 1 87 ? 26.684 25.790 51.696 1.00 10.90 87 LEU A N 1
ATOM 748 C CA . LEU A 1 87 ? 26.917 26.100 50.284 1.00 11.26 87 LEU A CA 1
ATOM 749 C C . LEU A 1 87 ? 25.767 26.920 49.719 1.00 10.75 87 LEU A C 1
ATOM 750 O O . LEU A 1 87 ? 25.532 26.872 48.518 1.00 11.60 87 LEU A O 1
ATOM 755 N N . ASN A 1 88 ? 25.087 27.691 50.563 1.00 10.30 88 ASN A N 1
ATOM 756 C CA . ASN A 1 88 ? 23.922 28.476 50.191 1.00 10.97 88 ASN A CA 1
ATOM 757 C C . ASN A 1 88 ? 22.702 27.659 49.743 1.00 9.43 88 ASN A C 1
ATOM 758 O O . ASN A 1 88 ? 21.766 28.181 49.169 1.00 11.23 88 ASN A O 1
ATOM 763 N N . GLU A 1 89 ? 22.737 26.362 50.030 1.00 8.59 89 GLU A N 1
ATOM 764 C CA . GLU A 1 89 ? 21.707 25.405 49.674 1.00 8.53 89 GLU A CA 1
ATOM 765 C C . GLU A 1 89 ? 20.902 25.032 50.899 1.00 7.63 89 GLU A C 1
ATOM 766 O O . GLU A 1 89 ? 21.375 25.175 52.028 1.00 9.28 89 GLU A O 1
ATOM 772 N N . ASN A 1 90 ? 19.702 24.475 50.673 1.00 7.86 90 ASN A N 1
ATOM 773 C CA . ASN A 1 90 ? 18.937 23.972 51.801 1.00 8.14 90 ASN A CA 1
ATOM 774 C C . ASN A 1 90 ? 18.350 22.591 51.600 1.00 7.88 90 ASN A C 1
ATOM 775 O O . ASN A 1 90 ? 17.715 22.084 52.519 1.00 8.11 90 ASN A O 1
ATOM 780 N N . LYS A 1 91 ? 18.644 21.921 50.494 1.00 7.72 91 LYS A N 1
ATOM 781 C CA A LYS A 1 91 ? 18.098 20.589 50.235 0.60 8.91 91 LYS A CA 1
ATOM 782 C CA B LYS A 1 91 ? 18.128 20.565 50.260 0.40 8.32 91 LYS A CA 1
ATOM 783 C C . LYS A 1 91 ? 19.142 19.779 49.468 1.00 8.66 91 LYS A C 1
ATOM 784 O O . LYS A 1 91 ? 19.790 20.295 48.560 1.00 9.00 91 LYS A O 1
ATOM 795 N N . VAL A 1 92 ? 19.176 18.494 49.796 1.00 9.25 92 VAL A N 1
ATOM 796 C CA . VAL A 1 92 ? 19.829 17.441 49.035 1.00 9.45 92 VAL A CA 1
ATOM 797 C C . VAL A 1 92 ? 18.791 16.418 48.644 1.00 9.48 92 VAL A C 1
ATOM 798 O O . VAL A 1 92 ? 18.019 15.956 49.478 1.00 10.58 92 VAL A O 1
ATOM 802 N N . LEU A 1 93 ? 18.769 16.084 47.368 1.00 10.03 93 LEU A N 1
ATOM 803 C CA . LEU A 1 93 ? 17.812 15.115 46.807 1.00 9.68 93 LEU A CA 1
ATOM 804 C C . LEU A 1 93 ? 18.613 13.982 46.218 1.00 8.48 93 LEU A C 1
ATOM 805 O O . LEU A 1 93 ? 19.393 14.209 45.315 1.00 9.30 93 LEU A O 1
ATOM 810 N N . VAL A 1 94 ? 18.312 12.752 46.632 1.00 8.34 94 VAL A N 1
ATOM 811 C CA . VAL A 1 94 ? 18.924 11.594 45.979 1.00 8.72 94 VAL A CA 1
ATOM 812 C C . VAL A 1 94 ? 17.974 11.150 44.894 1.00 9.25 94 VAL A C 1
ATOM 813 O O . VAL A 1 94 ? 16.799 10.782 45.149 1.00 9.72 94 VAL A O 1
ATOM 817 N N . LEU A 1 95 ? 18.408 11.255 43.663 1.00 8.70 95 LEU A N 1
ATOM 818 C CA . LEU A 1 95 ? 17.567 10.965 42.496 1.00 9.14 95 LEU A CA 1
ATOM 819 C C . LEU A 1 95 ? 17.473 9.467 42.245 1.00 9.28 95 LEU A C 1
ATOM 820 O O . LEU A 1 95 ? 16.393 8.991 41.835 1.00 11.24 95 LEU A O 1
ATOM 829 N N . ASP A 1 96 ? 18.560 8.731 42.432 1.00 9.53 96 ASP A N 1
ATOM 830 C CA . ASP A 1 96 ? 18.639 7.344 42.012 1.00 8.88 96 ASP A CA 1
ATOM 831 C C . ASP A 1 96 ? 19.911 6.777 42.544 1.00 9.34 96 ASP A C 1
ATOM 832 O O . ASP A 1 96 ? 20.934 7.489 42.586 1.00 9.94 96 ASP A O 1
ATOM 837 N N . THR A 1 97 ? 19.923 5.498 42.890 1.00 9.16 97 THR A N 1
ATOM 838 C CA . THR A 1 97 ? 21.155 4.782 43.194 1.00 9.10 97 THR A CA 1
ATOM 839 C C . THR A 1 97 ? 20.882 3.302 43.016 1.00 9.89 97 THR A C 1
ATOM 840 O O . THR A 1 97 ? 19.737 2.856 43.200 1.00 11.39 97 THR A O 1
ATOM 844 N N . ASP A 1 98 ? 21.911 2.570 42.634 1.00 9.25 98 ASP A N 1
ATOM 845 C CA . ASP A 1 98 ? 21.900 1.124 42.744 1.00 9.94 98 ASP A CA 1
ATOM 846 C C . ASP A 1 98 ? 22.598 0.608 43.972 1.00 9.37 98 ASP A C 1
ATOM 847 O O . ASP A 1 98 ? 22.809 -0.595 44.068 1.00 9.92 98 ASP A O 1
ATOM 852 N N . TYR A 1 99 ? 23.062 1.534 44.814 1.00 9.49 99 TYR A N 1
ATOM 853 C CA . TYR A 1 99 ? 23.826 1.249 46.031 1.00 9.53 99 TYR A CA 1
ATOM 854 C C . TYR A 1 99 ? 25.228 0.729 45.804 1.00 8.96 99 TYR A C 1
ATOM 855 O O . TYR A 1 99 ? 26.175 1.230 46.402 1.00 10.49 99 TYR A O 1
ATOM 864 N N . LYS A 1 100 ? 25.396 -0.203 44.883 1.00 9.61 100 LYS A N 1
ATOM 865 C CA . LYS A 1 100 ? 26.656 -0.898 44.703 1.00 9.77 100 LYS A CA 1
ATOM 866 C C . LYS A 1 100 ? 27.648 -0.175 43.815 1.00 10.55 100 LYS A C 1
ATOM 867 O O . LYS A 1 100 ? 28.839 -0.422 43.973 1.00 11.52 100 LYS A O 1
ATOM 873 N N . LYS A 1 101 ? 27.179 0.703 42.935 1.00 9.90 101 LYS A N 1
ATOM 874 C CA . LYS A 1 101 ? 28.018 1.366 41.939 1.00 10.24 101 LYS A CA 1
ATOM 875 C C . LYS A 1 101 ? 27.854 2.870 41.847 1.00 9.92 101 LYS A C 1
ATOM 876 O O . LYS A 1 101 ? 28.870 3.558 41.785 1.00 11.39 101 LYS A O 1
ATOM 882 N N . TYR A 1 102 ? 26.616 3.377 41.756 1.00 8.85 102 TYR A N 1
ATOM 883 C CA . TYR A 1 102 ? 26.436 4.782 41.467 1.00 8.66 102 TYR A CA 1
ATOM 884 C C . TYR A 1 102 ? 25.355 5.365 42.329 1.00 8.46 102 TYR A C 1
ATOM 885 O O . TYR A 1 102 ? 24.455 4.646 42.774 1.00 9.06 102 TYR A O 1
ATOM 894 N N . LEU A 1 103 ? 25.383 6.689 42.438 1.00 7.88 103 LEU A N 1
ATOM 895 C CA . LEU A 1 103 ? 24.386 7.459 43.147 1.00 8.34 103 LEU A CA 1
ATOM 896 C C . LEU A 1 103 ? 24.306 8.821 42.493 1.00 7.73 103 LEU A C 1
ATOM 897 O O . LEU A 1 103 ? 25.341 9.453 42.303 1.00 8.46 103 LEU A O 1
ATOM 902 N N . LEU A 1 104 ? 23.087 9.250 42.191 1.00 7.71 104 LEU A N 1
ATOM 903 C CA . LEU A 1 104 ? 22.857 10.547 41.585 1.00 7.58 104 LEU A CA 1
ATOM 904 C C . LEU A 1 104 ? 22.191 11.418 42.620 1.00 7.83 104 LEU A C 1
ATOM 905 O O . LEU A 1 104 ? 21.213 11.008 43.242 1.00 7.88 104 LEU A O 1
ATOM 910 N N . PHE A 1 105 ? 22.681 12.651 42.802 1.00 7.67 105 PHE A N 1
ATOM 911 C CA . PHE A 1 105 ? 22.014 13.553 43.727 1.00 8.39 105 PHE A CA 1
ATOM 912 C C . PHE A 1 105 ? 22.070 14.978 43.206 1.00 8.21 105 PHE A C 1
ATOM 913 O O . PHE A 1 105 ? 22.906 15.322 42.369 1.00 7.94 105 PHE A O 1
ATOM 921 N N . CYS A 1 106 ? 21.178 15.797 43.728 1.00 8.16 106 CYS A N 1
ATOM 922 C CA . CYS A 1 106 ? 21.193 17.211 43.504 1.00 8.44 106 CYS A CA 1
ATOM 923 C C . CYS A 1 106 ? 21.146 17.949 44.812 1.00 7.93 106 CYS A C 1
ATOM 924 O O . CYS A 1 106 ? 20.645 17.456 45.809 1.00 10.73 106 CYS A O 1
ATOM 927 N N . MET A 1 107 ? 21.678 19.164 44.783 1.00 8.51 107 MET A N 1
ATOM 928 C CA . MET A 1 107 ? 21.530 20.120 45.870 1.00 7.96 107 MET A CA 1
ATOM 929 C C . MET A 1 107 ? 20.887 21.346 45.275 1.00 8.31 107 MET A C 1
ATOM 930 O O . MET A 1 107 ? 21.120 21.682 44.125 1.00 8.74 107 MET A O 1
ATOM 939 N N . GLU A 1 108 ? 20.132 22.059 46.097 1.00 8.96 108 GLU A N 1
ATOM 940 C CA . GLU A 1 108 ? 19.475 23.258 45.645 1.00 8.71 108 GLU A CA 1
ATOM 941 C C . GLU A 1 108 ? 19.070 24.071 46.847 1.00 8.60 108 GLU A C 1
ATOM 942 O O . GLU A 1 108 ? 19.135 23.601 47.982 1.00 8.29 108 GLU A O 1
ATOM 948 N N . ASN A 1 109 ? 18.551 25.259 46.554 1.00 8.78 109 ASN A N 1
ATOM 949 C CA . ASN A 1 109 ? 17.862 26.058 47.533 1.00 8.28 109 ASN A CA 1
ATOM 950 C C . ASN A 1 109 ? 16.439 26.203 47.055 1.00 8.21 109 ASN A C 1
ATOM 951 O O . ASN A 1 109 ? 16.230 26.713 45.973 1.00 8.70 109 ASN A O 1
ATOM 956 N N . SER A 1 110 ? 15.486 25.776 47.878 1.00 8.63 110 SER A N 1
ATOM 957 C CA . SER A 1 110 ? 14.072 25.813 47.539 1.00 10.82 110 SER A CA 1
ATOM 958 C C . SER A 1 110 ? 13.581 27.201 47.140 1.00 9.81 110 SER A C 1
ATOM 959 O O . SER A 1 110 ? 12.578 27.333 46.470 1.00 11.06 110 SER A O 1
ATOM 962 N N . ALA A 1 111 ? 14.232 28.227 47.677 1.00 8.76 111 ALA A N 1
ATOM 963 C CA . ALA A 1 111 ? 13.828 29.597 47.406 1.00 10.14 111 ALA A CA 1
ATOM 964 C C . ALA A 1 111 ? 14.199 30.057 46.022 1.00 11.19 111 ALA A C 1
ATOM 965 O O . ALA A 1 111 ? 13.588 31.002 45.546 1.00 18.60 111 ALA A O 1
ATOM 967 N N . GLU A 1 112 ? 15.119 29.388 45.343 1.00 9.82 112 GLU A N 1
ATOM 968 C CA . GLU A 1 112 ? 15.439 29.747 43.966 1.00 9.54 112 GLU A CA 1
ATOM 969 C C . GLU A 1 112 ? 16.185 28.570 43.324 1.00 9.67 112 GLU A C 1
ATOM 970 O O . GLU A 1 112 ? 17.386 28.631 43.153 1.00 10.54 112 GLU A O 1
ATOM 976 N N . PRO A 1 113 ? 15.494 27.524 42.928 1.00 12.03 113 PRO A N 1
ATOM 977 C CA . PRO A 1 113 ? 16.242 26.399 42.364 1.00 12.77 113 PRO A CA 1
ATOM 978 C C . PRO A 1 113 ? 17.052 26.741 41.109 1.00 11.88 113 PRO A C 1
ATOM 979 O O . PRO A 1 113 ? 18.123 26.199 40.900 1.00 12.14 113 PRO A O 1
ATOM 983 N N . GLU A 1 114 ? 16.522 27.629 40.290 1.00 12.86 114 GLU A N 1
ATOM 984 C CA . GLU A 1 114 ? 17.139 27.945 39.013 1.00 16.45 114 GLU A CA 1
ATOM 985 C C . GLU A 1 114 ? 18.507 28.568 39.222 1.00 14.37 114 GLU A C 1
ATOM 986 O O . GLU A 1 114 ? 19.326 28.570 38.304 1.00 16.34 114 GLU A O 1
ATOM 992 N N . GLN A 1 115 ? 18.743 29.167 40.378 1.00 12.26 115 GLN A N 1
ATOM 993 C CA . GLN A 1 115 ? 19.992 29.832 40.641 1.00 12.28 115 GLN A CA 1
ATOM 994 C C . GLN A 1 115 ? 20.868 29.073 41.638 1.00 10.98 115 GLN A C 1
ATOM 995 O O . GLN A 1 115 ? 21.859 29.601 42.127 1.00 13.53 115 GLN A O 1
ATOM 1001 N N . SER A 1 116 ? 20.509 27.805 41.870 1.00 9.96 116 SER A N 1
ATOM 1002 C CA . SER A 1 116 ? 21.139 27.062 42.914 1.00 9.95 116 SER A CA 1
ATOM 1003 C C . SER A 1 116 ? 21.298 25.592 42.633 1.00 8.69 116 SER A C 1
ATOM 1004 O O . SER A 1 116 ? 21.882 24.920 43.428 1.00 9.99 116 SER A O 1
ATOM 1007 N N . LEU A 1 117 ? 20.805 25.070 41.523 1.00 9.35 117 LEU A N 1
ATOM 1008 C CA . LEU A 1 117 ? 20.745 23.624 41.307 1.00 8.58 117 LEU A CA 1
ATOM 1009 C C . LEU A 1 117 ? 22.098 23.131 40.848 1.00 7.89 117 LEU A C 1
ATOM 1010 O O . LEU A 1 117 ? 22.581 23.574 39.823 1.00 8.75 117 LEU A O 1
ATOM 1015 N N . ALA A 1 118 ? 22.630 22.147 41.561 1.00 7.70 118 ALA A N 1
ATOM 1016 C CA . ALA A 1 118 ? 23.814 21.452 41.139 1.00 8.29 118 ALA A CA 1
ATOM 1017 C C . ALA A 1 118 ? 23.567 19.986 41.382 1.00 7.93 118 ALA A C 1
ATOM 1018 O O . ALA A 1 118 ? 23.109 19.621 42.445 1.00 11.68 118 ALA A O 1
ATOM 1020 N N . CYS A 1 119 ? 23.936 19.163 40.430 1.00 7.16 119 CYS A N 1
ATOM 1021 C CA . CYS A 1 119 ? 23.755 17.739 40.553 1.00 7.91 119 CYS A CA 1
ATOM 1022 C C . CYS A 1 119 ? 25.046 17.017 40.242 1.00 7.98 119 CYS A C 1
ATOM 1023 O O . CYS A 1 119 ? 25.901 17.516 39.506 1.00 8.48 119 CYS A O 1
ATOM 1026 N N . GLN A 1 120 ? 25.189 15.845 40.835 1.00 7.15 120 GLN A N 1
ATOM 1027 C CA . GLN A 1 120 ? 26.370 15.033 40.650 1.00 7.11 120 GLN A CA 1
ATOM 1028 C C . GLN A 1 120 ? 26.037 13.596 40.384 1.00 7.37 120 GLN A C 1
ATOM 1029 O O . GLN A 1 120 ? 25.018 13.046 40.860 1.00 7.63 120 GLN A O 1
ATOM 1035 N N . CYS A 1 121 ? 26.921 12.965 39.643 1.00 7.15 121 CYS A N 1
ATOM 1036 C CA . CYS A 1 121 ? 26.941 11.512 39.479 1.00 7.35 121 CYS A CA 1
ATOM 1037 C C . CYS A 1 121 ? 28.111 10.974 40.270 1.00 7.30 121 CYS A C 1
ATOM 1038 O O . CYS A 1 121 ? 29.284 11.323 39.987 1.00 7.98 121 CYS A O 1
ATOM 1041 N N . LEU A 1 122 ? 27.833 10.197 41.304 1.00 7.42 122 LEU A N 1
ATOM 1042 C CA . LEU A 1 122 ? 28.863 9.608 42.154 1.00 8.08 122 LEU A CA 1
ATOM 1043 C C . LEU A 1 122 ? 29.018 8.141 41.793 1.00 7.96 122 LEU A C 1
ATOM 1044 O O . LEU A 1 122 ? 28.026 7.457 41.496 1.00 8.00 122 LEU A O 1
ATOM 1049 N N . VAL A 1 123 ? 30.250 7.656 41.908 1.00 7.94 123 VAL A N 1
ATOM 1050 C CA . VAL A 1 123 ? 30.563 6.247 41.730 1.00 8.77 123 VAL A CA 1
ATOM 1051 C C . VAL A 1 123 ? 31.447 5.808 42.886 1.00 7.66 123 VAL A C 1
ATOM 1052 O O . VAL A 1 123 ? 32.206 6.554 43.454 1.00 9.12 123 VAL A O 1
ATOM 1056 N N . ARG A 1 124 ? 31.337 4.517 43.211 1.00 10.64 124 ARG A N 1
ATOM 1057 C CA . ARG A 1 124 ? 32.145 4.006 44.301 1.00 10.04 124 ARG A CA 1
ATOM 1058 C C . ARG A 1 124 ? 33.614 3.820 43.935 1.00 11.99 124 ARG A C 1
ATOM 1059 O O . ARG A 1 124 ? 34.502 3.865 44.789 1.00 14.50 124 ARG A O 1
ATOM 1067 N N . THR A 1 125 ? 33.875 3.550 42.663 1.00 13.03 125 THR A N 1
ATOM 1068 C CA . THR A 1 125 ? 35.215 3.200 42.230 1.00 15.61 125 THR A CA 1
ATOM 1069 C C . THR A 1 125 ? 35.647 4.261 41.245 1.00 14.46 125 THR A C 1
ATOM 1070 O O . THR A 1 125 ? 34.823 4.833 40.547 1.00 14.80 125 THR A O 1
ATOM 1074 N N . PRO A 1 126 ? 36.927 4.625 41.270 1.00 15.39 126 PRO A N 1
ATOM 1075 C CA . PRO A 1 126 ? 37.385 5.797 40.520 1.00 14.03 126 PRO A CA 1
ATOM 1076 C C . PRO A 1 126 ? 37.607 5.544 39.035 1.00 15.72 126 PRO A C 1
ATOM 1077 O O . PRO A 1 126 ? 38.720 5.655 38.532 1.00 19.68 126 PRO A O 1
ATOM 1081 N N . GLU A 1 127 ? 36.529 5.126 38.385 1.00 14.85 127 GLU A N 1
ATOM 1082 C CA . GLU A 1 127 ? 36.531 4.757 36.980 1.00 15.51 127 GLU A CA 1
ATOM 1083 C C . GLU A 1 127 ? 35.294 5.356 36.329 1.00 13.12 127 GLU A C 1
ATOM 1084 O O . GLU A 1 127 ? 34.296 5.612 36.987 1.00 12.64 127 GLU A O 1
ATOM 1090 N N . VAL A 1 128 ? 35.355 5.589 35.025 1.00 12.88 128 VAL A N 1
ATOM 1091 C CA . VAL A 1 128 ? 34.225 6.095 34.277 1.00 12.44 128 VAL A CA 1
ATOM 1092 C C . VAL A 1 128 ? 33.200 4.982 34.149 1.00 13.72 128 VAL A C 1
ATOM 1093 O O . VAL A 1 128 ? 33.531 3.869 33.816 1.00 22.29 128 VAL A O 1
ATOM 1097 N N . ASP A 1 129 ? 31.971 5.259 34.538 1.00 12.75 129 ASP A N 1
ATOM 1098 C CA . ASP A 1 129 ? 30.862 4.338 34.444 1.00 12.82 129 ASP A CA 1
ATOM 1099 C C . ASP A 1 129 ? 29.841 4.946 33.501 1.00 11.50 129 ASP A C 1
ATOM 1100 O O . ASP A 1 129 ? 29.148 5.898 33.828 1.00 11.76 129 ASP A O 1
ATOM 1105 N N . ASN A 1 130 ? 29.861 4.499 32.257 1.00 15.26 130 ASN A N 1
ATOM 1106 C CA . ASN A 1 130 ? 29.015 5.119 31.247 1.00 14.51 130 ASN A CA 1
ATOM 1107 C C . ASN A 1 130 ? 27.537 4.854 31.454 1.00 15.77 130 ASN A C 1
ATOM 1108 O O . ASN A 1 130 ? 26.715 5.671 31.073 1.00 16.97 130 ASN A O 1
ATOM 1113 N N . GLU A 1 131 ? 27.148 3.760 32.100 1.00 15.35 131 GLU A N 1
ATOM 1114 C CA A GLU A 1 131 ? 25.751 3.514 32.443 0.60 19.53 131 GLU A CA 1
ATOM 1115 C CA B GLU A 1 131 ? 25.737 3.557 32.388 0.40 18.30 131 GLU A CA 1
ATOM 1116 C C . GLU A 1 131 ? 25.252 4.571 33.421 1.00 16.28 131 GLU A C 1
ATOM 1117 O O . GLU A 1 131 ? 24.182 5.152 33.282 1.00 16.13 131 GLU A O 1
ATOM 1128 N N . ALA A 1 132 ? 26.099 4.861 34.395 1.00 13.62 132 ALA A N 1
ATOM 1129 C CA . ALA A 1 132 ? 25.749 5.831 35.404 1.00 11.97 132 ALA A CA 1
ATOM 1130 C C . ALA A 1 132 ? 25.686 7.202 34.776 1.00 11.14 132 ALA A C 1
ATOM 1131 O O . ALA A 1 132 ? 24.781 7.954 35.084 1.00 11.62 132 ALA A O 1
ATOM 1133 N N . LEU A 1 133 ? 26.614 7.501 33.879 1.00 10.55 133 LEU A N 1
ATOM 1134 C CA . LEU A 1 133 ? 26.575 8.791 33.206 1.00 11.34 133 LEU A CA 1
ATOM 1135 C C . LEU A 1 133 ? 25.345 8.917 32.316 1.00 10.71 133 LEU A C 1
ATOM 1136 O O . LEU A 1 133 ? 24.748 9.981 32.222 1.00 11.33 133 LEU A O 1
ATOM 1141 N N . GLU A 1 134 ? 24.909 7.832 31.688 1.00 12.86 134 GLU A N 1
ATOM 1142 C CA . GLU A 1 134 ? 23.711 7.859 30.879 1.00 15.30 134 GLU A CA 1
ATOM 1143 C C . GLU A 1 134 ? 22.511 8.173 31.756 1.00 12.92 134 GLU A C 1
ATOM 1144 O O . GLU A 1 134 ? 21.631 8.940 31.387 1.00 13.59 134 GLU A O 1
ATOM 1150 N N . LYS A 1 135 ? 22.448 7.527 32.909 1.00 12.16 135 LYS A N 1
ATOM 1151 C CA A LYS A 1 135 ? 21.367 7.785 33.848 0.40 13.14 135 LYS A CA 1
ATOM 1152 C CA B LYS A 1 135 ? 21.358 7.799 33.833 0.60 12.93 135 LYS A CA 1
ATOM 1153 C C . LYS A 1 135 ? 21.379 9.219 34.347 1.00 10.97 135 LYS A C 1
ATOM 1154 O O . LYS A 1 135 ? 20.344 9.847 34.434 1.00 11.32 135 LYS A O 1
ATOM 1165 N N . PHE A 1 136 ? 22.567 9.749 34.612 1.00 10.54 136 PHE A N 1
ATOM 1166 C CA . PHE A 1 136 ? 22.697 11.120 35.034 1.00 9.62 136 PHE A CA 1
ATOM 1167 C C . PHE A 1 136 ? 22.206 12.059 33.954 1.00 10.50 136 PHE A C 1
ATOM 1168 O O . PHE A 1 136 ? 21.409 12.950 34.204 1.00 10.54 136 PHE A O 1
ATOM 1176 N N . ASP A 1 137 ? 22.664 11.860 32.734 1.00 10.91 137 ASP A N 1
ATOM 1177 C CA . ASP A 1 137 ? 22.255 12.749 31.662 1.00 11.36 137 ASP A CA 1
ATOM 1178 C C . ASP A 1 137 ? 20.761 12.653 31.366 1.00 11.96 137 ASP A C 1
ATOM 1179 O O . ASP A 1 137 ? 20.102 13.655 31.088 1.00 13.78 137 ASP A O 1
ATOM 1184 N N . LYS A 1 138 ? 20.194 11.465 31.498 1.00 12.17 138 LYS A N 1
ATOM 1185 C CA . LYS A 1 138 ? 18.760 11.329 31.327 1.00 14.39 138 LYS A CA 1
ATOM 1186 C C . LYS A 1 138 ? 18.001 12.074 32.414 1.00 13.31 138 LYS A C 1
ATOM 1187 O O . LYS A 1 138 ? 16.974 12.718 32.166 1.00 15.66 138 LYS A O 1
ATOM 1197 N N . ALA A 1 139 ? 18.445 11.930 33.657 1.00 13.11 139 ALA A N 1
ATOM 1198 C CA . ALA A 1 139 ? 17.792 12.581 34.779 1.00 13.95 139 ALA A CA 1
ATOM 1199 C C . ALA A 1 139 ? 17.813 14.084 34.611 1.00 15.01 139 ALA A C 1
ATOM 1200 O O . ALA A 1 139 ? 16.927 14.788 35.081 1.00 17.75 139 ALA A O 1
ATOM 1202 N N . LEU A 1 140 ? 18.877 14.580 33.997 1.00 13.24 140 LEU A N 1
ATOM 1203 C CA . LEU A 1 140 ? 19.114 15.994 33.815 1.00 15.21 140 LEU A CA 1
ATOM 1204 C C . LEU A 1 140 ? 18.556 16.562 32.526 1.00 14.85 140 LEU A C 1
ATOM 1205 O O . LEU A 1 140 ? 18.568 17.772 32.340 1.00 14.74 140 LEU A O 1
ATOM 1210 N N . LYS A 1 141 ? 17.926 15.704 31.730 1.00 16.93 141 LYS A N 1
ATOM 1211 C CA . LYS A 1 141 ? 17.538 16.077 30.368 1.00 19.85 141 LYS A CA 1
ATOM 1212 C C . LYS A 1 141 ? 16.694 17.334 30.328 1.00 20.65 141 LYS A C 1
ATOM 1213 O O . LYS A 1 141 ? 16.832 18.168 29.428 1.00 25.63 141 LYS A O 1
ATOM 1219 N N . ALA A 1 142 ? 15.780 17.436 31.282 1.00 21.03 142 ALA A N 1
ATOM 1220 C CA . ALA A 1 142 ? 14.836 18.543 31.277 1.00 25.78 142 ALA A CA 1
ATOM 1221 C C . ALA A 1 142 ? 15.104 19.513 32.420 1.00 37.40 142 ALA A C 1
ATOM 1222 O O . ALA A 1 142 ? 14.321 20.427 32.682 1.00 67.75 142 ALA A O 1
ATOM 1224 N N . LEU A 1 143 ? 16.263 19.365 33.047 1.00 18.00 143 LEU A N 1
ATOM 1225 C CA . LEU A 1 143 ? 16.721 20.342 34.009 1.00 15.24 143 LEU A CA 1
ATOM 1226 C C . LEU A 1 143 ? 17.500 21.440 33.299 1.00 15.34 143 LEU A C 1
ATOM 1227 O O . LEU A 1 143 ? 18.171 21.173 32.304 1.00 16.45 143 LEU A O 1
ATOM 1232 N N . PRO A 1 144 ? 17.444 22.666 33.828 1.00 14.47 144 PRO A N 1
ATOM 1233 C CA . PRO A 1 144 ? 17.996 23.777 33.059 1.00 16.25 144 PRO A CA 1
ATOM 1234 C C . PRO A 1 144 ? 19.481 24.020 33.322 1.00 12.94 144 PRO A C 1
ATOM 1235 O O . PRO A 1 144 ? 19.896 25.047 33.848 1.00 13.56 144 PRO A O 1
ATOM 1239 N N . MET A 1 145 ? 20.291 23.021 33.004 1.00 12.44 145 MET A N 1
ATOM 1240 C CA . MET A 1 145 ? 21.699 23.086 33.293 1.00 10.73 145 MET A CA 1
ATOM 1241 C C . MET A 1 145 ? 22.400 23.907 32.231 1.00 10.58 145 MET A C 1
ATOM 1242 O O . MET A 1 145 ? 22.089 23.858 31.055 1.00 12.01 145 MET A O 1
ATOM 1249 N N . HIS A 1 146 ? 23.387 24.664 32.666 1.00 8.66 146 HIS A N 1
ATOM 1250 C CA . HIS A 1 146 ? 24.207 25.464 31.762 1.00 9.96 146 HIS A CA 1
ATOM 1251 C C . HIS A 1 146 ? 25.702 25.157 31.842 1.00 9.12 146 HIS A C 1
ATOM 1252 O O . HIS A 1 146 ? 26.478 25.724 31.099 1.00 9.71 146 HIS A O 1
ATOM 1259 N N . ILE A 1 147 ? 26.114 24.290 32.757 1.00 8.13 147 ILE A N 1
ATOM 1260 C CA . ILE A 1 147 ? 27.488 23.842 32.846 1.00 8.64 147 ILE A CA 1
ATOM 1261 C C . ILE A 1 147 ? 27.466 22.377 33.220 1.00 8.25 147 ILE A C 1
ATOM 1262 O O . ILE A 1 147 ? 26.736 21.966 34.089 1.00 8.92 147 ILE A O 1
ATOM 1267 N N . ARG A 1 148 ? 28.345 21.602 32.583 1.00 8.05 148 ARG A N 1
ATOM 1268 C CA . ARG A 1 148 ? 28.507 20.191 32.867 1.00 7.97 148 ARG A CA 1
ATOM 1269 C C . ARG A 1 148 ? 29.970 19.824 32.781 1.00 8.21 148 ARG A C 1
ATOM 1270 O O . ARG A 1 148 ? 30.610 20.208 31.803 1.00 8.44 148 ARG A O 1
ATOM 1278 N N . LEU A 1 149 ? 30.446 19.069 33.756 1.00 7.43 149 LEU A N 1
ATOM 1279 C CA . LEU A 1 149 ? 31.825 18.589 33.806 1.00 8.01 149 LEU A CA 1
ATOM 1280 C C . LEU A 1 149 ? 31.787 17.093 34.010 1.00 7.06 149 LEU A C 1
ATOM 1281 O O . LEU A 1 149 ? 31.019 16.596 34.797 1.00 8.00 149 LEU A O 1
ATOM 1286 N N . ALA A 1 150 ? 32.700 16.369 33.379 1.00 7.29 150 ALA A N 1
ATOM 1287 C CA . ALA A 1 150 ? 32.879 14.955 33.602 1.00 7.64 150 ALA A CA 1
ATOM 1288 C C . ALA A 1 150 ? 34.373 14.654 33.732 1.00 7.88 150 ALA A C 1
ATOM 1289 O O . ALA A 1 150 ? 35.163 15.100 32.912 1.00 9.07 150 ALA A O 1
ATOM 1291 N N . PHE A 1 151 ? 34.727 13.869 34.744 1.00 8.07 151 PHE A N 1
ATOM 1292 C CA . PHE A 1 151 ? 36.127 13.670 35.085 1.00 9.18 151 PHE A CA 1
ATOM 1293 C C . PHE A 1 151 ? 36.588 12.316 34.609 1.00 8.65 151 PHE A C 1
ATOM 1294 O O . PHE A 1 151 ? 35.829 11.373 34.413 1.00 10.54 151 PHE A O 1
ATOM 1302 N N . ASN A 1 152 ? 37.908 12.234 34.478 1.00 9.50 152 ASN A N 1
ATOM 1303 C CA . ASN A 1 152 ? 38.513 10.990 34.026 1.00 10.97 152 ASN A CA 1
ATOM 1304 C C . ASN A 1 152 ? 39.189 10.317 35.228 1.00 11.62 152 ASN A C 1
ATOM 1305 O O . ASN A 1 152 ? 39.255 10.884 36.296 1.00 11.20 152 ASN A O 1
ATOM 1310 N N . PRO A 1 153 ? 39.663 9.071 35.067 1.00 12.12 153 PRO A N 1
ATOM 1311 C CA . PRO A 1 153 ? 40.277 8.403 36.215 1.00 15.83 153 PRO A CA 1
ATOM 1312 C C . PRO A 1 153 ? 41.504 9.095 36.828 1.00 16.36 153 PRO A C 1
ATOM 1313 O O . PRO A 1 153 ? 41.629 9.109 38.046 1.00 20.18 153 PRO A O 1
ATOM 1317 N N . THR A 1 154 ? 42.303 9.789 36.019 1.00 17.63 154 THR A N 1
ATOM 1318 C CA . THR A 1 154 ? 43.471 10.520 36.515 1.00 19.90 154 THR A CA 1
ATOM 1319 C C . THR A 1 154 ? 42.998 11.655 37.418 1.00 16.44 154 THR A C 1
ATOM 1320 O O . THR A 1 154 ? 43.499 11.826 38.529 1.00 19.56 154 THR A O 1
ATOM 1324 N N . GLN A 1 155 ? 41.895 12.293 37.027 1.00 13.15 155 GLN A N 1
ATOM 1325 C CA . GLN A 1 155 ? 41.375 13.397 37.814 1.00 13.82 155 GLN A CA 1
ATOM 1326 C C . GLN A 1 155 ? 40.752 12.886 39.090 1.00 13.16 155 GLN A C 1
ATOM 1327 O O . GLN A 1 155 ? 40.877 13.500 40.141 1.00 15.20 155 GLN A O 1
ATOM 1333 N N A LEU A 1 156 ? 40.039 11.769 38.994 0.70 12.67 156 LEU A N 1
ATOM 1334 N N B LEU A 1 156 ? 40.080 11.744 39.012 0.30 14.55 156 LEU A N 1
ATOM 1335 C CA A LEU A 1 156 ? 39.508 11.121 40.182 0.70 14.61 156 LEU A CA 1
ATOM 1336 C CA B LEU A 1 156 ? 39.508 11.134 40.206 0.30 15.89 156 LEU A CA 1
ATOM 1337 C C A LEU A 1 156 ? 40.568 10.666 41.174 0.70 19.79 156 LEU A C 1
ATOM 1338 C C B LEU A 1 156 ? 40.587 10.701 41.199 0.30 13.20 156 LEU A C 1
ATOM 1339 O O A LEU A 1 156 ? 40.259 10.571 42.366 0.70 28.31 156 LEU A O 1
ATOM 1340 O O B LEU A 1 156 ? 40.363 10.706 42.413 0.30 16.00 156 LEU A O 1
ATOM 1345 N N . GLU A 1 157 ? 41.789 10.434 40.697 1.00 14.62 157 GLU A N 1
ATOM 1346 C CA . GLU A 1 157 ? 42.908 10.082 41.552 1.00 17.26 157 GLU A CA 1
ATOM 1347 C C . GLU A 1 157 ? 43.768 11.297 41.8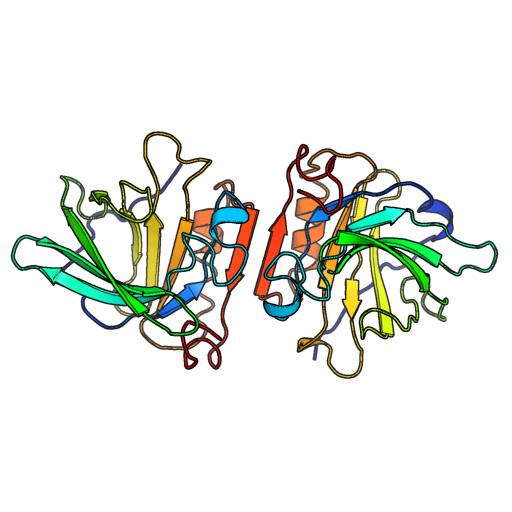74 1.00 17.09 157 GLU A C 1
ATOM 1348 O O . GLU A 1 157 ? 44.814 11.162 42.505 1.00 18.81 157 GLU A O 1
ATOM 1358 N N . GLY A 1 158 ? 43.382 12.471 41.393 1.00 16.96 158 GLY A N 1
ATOM 1359 C CA . GLY A 1 158 ? 44.173 13.680 41.591 1.00 17.79 158 GLY A CA 1
ATOM 1360 C C . GLY A 1 158 ? 43.862 14.356 42.917 1.00 17.61 158 GLY A C 1
ATOM 1361 O O . GLY A 1 158 ? 43.067 13.899 43.735 1.00 28.69 158 GLY A O 1
ATOM 1362 N N . GLN A 1 159 ? 44.378 15.562 43.053 1.00 16.07 159 GLN A N 1
ATOM 1363 C CA A GLN A 1 159 ? 44.053 16.358 44.226 0.30 22.69 159 GLN A CA 1
ATOM 1364 C CA B GLN A 1 159 ? 44.152 16.421 44.214 0.70 20.69 159 GLN A CA 1
ATOM 1365 C C . GLN A 1 159 ? 42.868 17.230 43.818 1.00 18.10 159 GLN A C 1
ATOM 1366 O O . GLN A 1 159 ? 42.956 17.995 42.860 1.00 33.83 159 GLN A O 1
ATOM 1377 N N . CYS A 1 160 ? 41.761 17.176 44.552 1.00 24.73 160 CYS A N 1
ATOM 1378 C CA A CYS A 1 160 ? 40.576 17.965 44.244 0.50 20.00 160 CYS A CA 1
ATOM 1379 C CA B CYS A 1 160 ? 40.467 17.791 44.223 0.50 27.31 160 CYS A CA 1
ATOM 1380 C C . CYS A 1 160 ? 40.242 17.950 42.737 1.00 18.46 160 CYS A C 1
ATOM 1381 O O . CYS A 1 160 ? 40.032 19.026 42.158 1.00 21.49 160 CYS A O 1
ATOM 1386 N N . HIS A 1 161 ? 40.297 16.776 42.119 1.00 20.97 161 HIS A N 1
ATOM 1387 C CA . HIS A 1 161 ? 39.911 16.586 40.739 1.00 21.91 161 HIS A CA 1
ATOM 1388 C C . HIS A 1 161 ? 40.767 17.204 39.649 1.00 20.90 161 HIS A C 1
ATOM 1389 O O . HIS A 1 161 ? 40.328 17.355 38.502 1.00 25.16 161 HIS A O 1
ATOM 1396 N N . VAL A 1 162 ? 41.987 17.559 40.028 1.00 23.43 162 VAL A N 1
ATOM 1397 C CA . VAL A 1 162 ? 42.989 17.991 39.063 1.00 34.11 162 VAL A CA 1
ATOM 1398 C C . VAL A 1 162 ? 44.001 16.865 38.859 1.00 59.18 162 VAL A C 1
ATOM 1399 O O . VAL A 1 162 ? 44.617 16.427 39.834 1.00 26.36 162 VAL A O 1
ATOM 1404 N N . ILE B 1 1 ? 42.138 8.453 19.456 1.00 24.53 1 ILE B N 1
ATOM 1405 C CA . ILE B 1 1 ? 41.949 9.349 18.284 1.00 15.13 1 ILE B CA 1
ATOM 1406 C C . ILE B 1 1 ? 40.598 10.026 18.445 1.00 12.56 1 ILE B C 1
ATOM 1407 O O . ILE B 1 1 ? 39.714 9.510 19.104 1.00 14.23 1 ILE B O 1
ATOM 1412 N N . ILE B 1 2 ? 40.440 11.145 17.762 1.00 11.26 2 ILE B N 1
ATOM 1413 C CA . ILE B 1 2 ? 39.145 11.809 17.683 1.00 9.88 2 ILE B CA 1
ATOM 1414 C C . ILE B 1 2 ? 38.806 11.993 16.207 1.00 8.99 2 ILE B C 1
ATOM 1415 O O . ILE B 1 2 ? 39.388 12.809 15.515 1.00 10.61 2 ILE B O 1
ATOM 1420 N N . VAL B 1 3 ? 37.866 11.212 15.717 1.00 10.16 3 VAL B N 1
ATOM 1421 C CA . VAL B 1 3 ? 37.461 11.311 14.354 1.00 9.66 3 VAL B CA 1
ATOM 1422 C C . VAL B 1 3 ? 36.421 12.394 14.270 1.00 10.03 3 VAL B C 1
ATOM 1423 O O . VAL B 1 3 ? 35.537 12.472 15.115 1.00 12.20 3 VAL B O 1
ATOM 1427 N N . THR B 1 4 ? 36.482 13.159 13.195 1.00 9.63 4 THR B N 1
ATOM 1428 C CA . THR B 1 4 ? 35.490 14.186 12.926 1.00 10.36 4 THR B CA 1
ATOM 1429 C C . THR B 1 4 ? 34.894 14.043 11.523 1.00 10.11 4 THR B C 1
ATOM 1430 O O . THR B 1 4 ? 35.540 13.521 10.605 1.00 12.17 4 THR B O 1
ATOM 1434 N N . GLN B 1 5 ? 33.664 14.504 11.382 1.00 10.07 5 GLN B N 1
ATOM 1435 C CA . GLN B 1 5 ? 32.980 14.573 10.101 1.00 10.85 5 GLN B CA 1
ATOM 1436 C C . GLN B 1 5 ? 32.581 16.022 9.928 1.00 10.38 5 GLN B C 1
ATOM 1437 O O . GLN B 1 5 ? 31.581 16.474 10.458 1.00 13.62 5 GLN B O 1
ATOM 1443 N N . THR B 1 6 ? 33.298 16.747 9.090 1.00 8.21 6 THR B N 1
ATOM 1444 C CA . THR B 1 6 ? 33.010 18.133 8.848 1.00 7.96 6 THR B CA 1
ATOM 1445 C C . THR B 1 6 ? 31.982 18.298 7.752 1.00 8.47 6 THR B C 1
ATOM 1446 O O . THR B 1 6 ? 31.486 17.297 7.190 1.00 9.75 6 THR B O 1
ATOM 1450 N N . MET B 1 7 ? 31.561 19.513 7.499 1.00 8.51 7 MET B N 1
ATOM 1451 C CA . MET B 1 7 ? 30.365 19.738 6.693 1.00 9.09 7 MET B CA 1
ATOM 1452 C C . MET B 1 7 ? 30.708 19.599 5.236 1.00 8.88 7 MET B C 1
ATOM 1453 O O . MET B 1 7 ? 31.283 20.488 4.582 1.00 9.50 7 MET B O 1
ATOM 1458 N N . LYS B 1 8 ? 30.129 18.550 4.637 1.00 9.44 8 LYS B N 1
ATOM 1459 C CA . LYS B 1 8 ? 30.180 18.385 3.199 1.00 10.08 8 LYS B CA 1
ATOM 1460 C C . LYS B 1 8 ? 29.415 19.524 2.549 1.00 10.04 8 LYS B C 1
ATOM 1461 O O . LYS B 1 8 ? 28.286 19.866 2.914 1.00 11.41 8 LYS B O 1
ATOM 1469 N N . GLY B 1 9 ? 30.020 20.098 1.515 1.00 9.68 9 GLY B N 1
ATOM 1470 C CA . GLY B 1 9 ? 29.361 21.140 0.748 1.00 11.16 9 GLY B CA 1
ATOM 1471 C C . GLY B 1 9 ? 29.247 22.506 1.387 1.00 10.61 9 GLY B C 1
ATOM 1472 O O . GLY B 1 9 ? 28.554 23.385 0.884 1.00 12.18 9 GLY B O 1
ATOM 1473 N N . LEU B 1 10 ? 30.018 22.744 2.443 1.00 9.83 10 LEU B N 1
ATOM 1474 C CA . LEU B 1 10 ? 30.030 24.069 3.043 1.00 8.74 10 LEU B CA 1
ATOM 1475 C C . LEU B 1 10 ? 30.374 25.123 1.994 1.00 9.05 10 LEU B C 1
ATOM 1476 O O . LEU B 1 10 ? 31.361 24.970 1.270 1.00 9.84 10 LEU B O 1
ATOM 1481 N N . ASP B 1 11 ? 29.617 26.210 2.002 1.00 8.68 11 ASP B N 1
ATOM 1482 C CA . ASP B 1 11 ? 29.929 27.388 1.213 1.00 9.04 11 ASP B CA 1
ATOM 1483 C C . ASP B 1 11 ? 30.278 28.511 2.165 1.00 8.49 11 ASP B C 1
ATOM 1484 O O . ASP B 1 11 ? 29.445 29.173 2.739 1.00 8.60 11 ASP B O 1
ATOM 1489 N N . ILE B 1 12 ? 31.587 28.694 2.369 1.00 8.35 12 ILE B N 1
ATOM 1490 C CA . ILE B 1 12 ? 32.087 29.641 3.357 1.00 8.07 12 ILE B CA 1
ATOM 1491 C C . ILE B 1 12 ? 31.639 31.054 3.041 1.00 7.61 12 ILE B C 1
ATOM 1492 O O . ILE B 1 12 ? 31.600 31.910 3.918 1.00 7.81 12 ILE B O 1
ATOM 1497 N N . GLN B 1 13 ? 31.360 31.356 1.777 1.00 8.27 13 GLN B N 1
ATOM 1498 C CA . GLN B 1 13 ? 30.937 32.691 1.429 1.00 8.93 13 GLN B CA 1
ATOM 1499 C C . GLN B 1 13 ? 29.647 33.122 2.083 1.00 9.52 13 GLN B C 1
ATOM 1500 O O . GLN B 1 13 ? 29.387 34.308 2.243 1.00 15.14 13 GLN B O 1
ATOM 1506 N N . LYS B 1 14 ? 28.841 32.159 2.514 1.00 8.14 14 LYS B N 1
ATOM 1507 C CA . LYS B 1 14 ? 27.528 32.390 3.090 1.00 8.52 14 LYS B CA 1
ATOM 1508 C C . LYS B 1 14 ? 27.546 32.498 4.601 1.00 8.41 14 LYS B C 1
ATOM 1509 O O . LYS B 1 14 ? 26.482 32.709 5.175 1.00 10.54 14 LYS B O 1
ATOM 1515 N N . VAL B 1 15 ? 28.715 32.468 5.239 1.00 7.70 15 VAL B N 1
ATOM 1516 C CA . VAL B 1 15 ? 28.743 32.556 6.687 1.00 7.43 15 VAL B CA 1
ATOM 1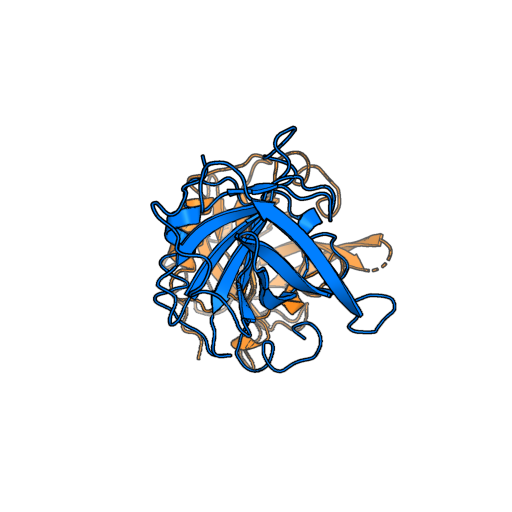517 C C . VAL B 1 15 ? 29.154 33.928 7.219 1.00 7.56 15 VAL B C 1
ATOM 1518 O O . VAL B 1 15 ? 29.294 34.102 8.418 1.00 8.58 15 VAL B O 1
ATOM 1522 N N . ALA B 1 16 ? 29.307 34.901 6.341 1.00 7.77 16 ALA B N 1
ATOM 1523 C CA . ALA B 1 16 ? 29.812 36.190 6.766 1.00 8.46 16 ALA B CA 1
ATOM 1524 C C . ALA B 1 16 ? 28.875 36.930 7.683 1.00 7.97 16 ALA B C 1
ATOM 1525 O O . ALA B 1 16 ? 27.671 37.001 7.430 1.00 8.31 16 ALA B O 1
ATOM 1527 N N . GLY B 1 17 ? 29.434 37.540 8.712 1.00 8.23 17 GLY B N 1
ATOM 1528 C CA . GLY B 1 17 ? 28.739 38.482 9.563 1.00 9.17 17 GLY B CA 1
ATOM 1529 C C . GLY B 1 17 ? 29.012 38.250 11.022 1.00 7.86 17 GLY B C 1
ATOM 1530 O O . GLY B 1 17 ? 29.977 37.590 11.397 1.00 9.37 17 GLY B O 1
ATOM 1531 N N . THR B 1 18 ? 28.233 38.914 11.847 1.00 8.00 18 THR B N 1
ATOM 1532 C CA . THR B 1 18 ? 28.285 38.770 13.277 1.00 8.16 18 THR B CA 1
ATOM 1533 C C . THR B 1 18 ? 27.771 37.423 13.738 1.00 8.17 18 THR B C 1
ATOM 1534 O O . THR B 1 18 ? 26.757 36.941 13.272 1.00 8.73 18 THR B O 1
ATOM 1538 N N . TRP B 1 19 ? 28.475 36.868 14.714 1.00 8.05 19 TRP B N 1
ATOM 1539 C CA . TRP B 1 19 ? 28.051 35.671 15.411 1.00 8.22 19 TRP B CA 1
ATOM 1540 C C . TRP B 1 19 ? 28.262 35.885 16.899 1.00 8.54 19 TRP B C 1
ATOM 1541 O O . TRP B 1 19 ? 28.993 36.777 17.330 1.00 11.11 19 TRP B O 1
ATOM 1552 N N A TYR B 1 20 ? 27.683 34.953 17.641 0.60 8.77 20 TYR B N 1
ATOM 1553 C CA A TYR B 1 20 ? 27.740 34.907 19.090 0.60 9.09 20 TYR B CA 1
ATOM 1554 C C A TYR B 1 20 ? 28.026 33.481 19.523 0.60 8.31 20 TYR B C 1
ATOM 1555 O O A TYR B 1 20 ? 27.376 32.565 19.034 0.60 8.49 20 TYR B O 1
ATOM 1564 N N B HIS B 1 20 ? 27.530 35.043 17.678 0.40 9.50 20 HIS B N 1
ATOM 1565 C CA B HIS B 1 20 ? 27.646 34.980 19.128 0.40 10.75 20 HIS B CA 1
ATOM 1566 C C B HIS B 1 20 ? 27.831 33.544 19.591 0.40 8.67 20 HIS B C 1
ATOM 1567 O O B HIS B 1 20 ? 27.199 32.635 19.063 0.40 8.98 20 HIS B O 1
ATOM 1574 N N . SER B 1 21 ? 28.869 33.358 20.480 1.00 8.25 21 SER B N 1
ATOM 1575 C CA . SER B 1 21 ? 29.163 32.034 21.034 1.00 7.94 21 SER B CA 1
ATOM 1576 C C . SER B 1 21 ? 28.147 31.631 22.084 1.00 8.28 21 SER B C 1
ATOM 1577 O O . SER B 1 21 ? 28.150 32.082 23.210 1.00 10.44 21 SER B O 1
ATOM 1580 N N . LEU B 1 22 ? 27.191 30.830 21.672 1.00 7.69 22 LEU B N 1
ATOM 1581 C CA . LEU B 1 22 ? 26.062 30.406 22.488 1.00 8.73 22 LEU B CA 1
ATOM 1582 C C . LEU B 1 22 ? 26.399 29.259 23.422 1.00 7.76 22 LEU B C 1
ATOM 1583 O O . LEU B 1 22 ? 25.950 29.204 24.548 1.00 9.06 22 LEU B O 1
ATOM 1588 N N . ALA B 1 23 ? 27.212 28.333 22.934 1.00 7.30 23 ALA B N 1
ATOM 1589 C CA . ALA B 1 23 ? 27.632 27.213 23.745 1.00 7.45 23 ALA B CA 1
ATOM 1590 C C . ALA B 1 23 ? 29.023 26.782 23.323 1.00 7.20 23 ALA B C 1
ATOM 1591 O O . ALA B 1 23 ? 29.423 27.025 22.204 1.00 7.32 23 ALA B O 1
ATOM 1593 N N . MET B 1 24 ? 29.726 26.150 24.242 1.00 7.65 24 MET B N 1
ATOM 1594 C CA A MET B 1 24 ? 31.050 25.610 23.930 0.70 8.17 24 MET B CA 1
ATOM 1595 C CA B MET B 1 24 ? 31.118 25.720 24.066 0.30 7.79 24 MET B CA 1
ATOM 1596 C C . MET B 1 24 ? 31.295 24.379 24.761 1.00 7.97 24 MET B C 1
ATOM 1597 O O . MET B 1 24 ? 30.763 24.195 25.840 1.00 9.34 24 MET B O 1
ATOM 1606 N N . ALA B 1 25 ? 32.097 23.499 24.187 1.00 7.21 25 ALA B N 1
ATOM 1607 C CA . ALA B 1 25 ? 32.433 22.266 24.842 1.00 7.50 25 ALA B CA 1
ATOM 1608 C C . ALA B 1 25 ? 33.873 21.909 24.499 1.00 7.51 25 ALA B C 1
ATOM 1609 O O . ALA B 1 25 ? 34.359 22.319 23.454 1.00 8.67 25 ALA B O 1
ATOM 1611 N N . ALA B 1 26 ? 34.538 21.170 25.354 1.00 7.32 26 ALA B N 1
ATOM 1612 C CA . ALA B 1 26 ? 35.926 20.834 25.068 1.00 7.52 26 ALA B CA 1
ATOM 1613 C C . ALA B 1 26 ? 36.245 19.461 25.610 1.00 7.29 26 ALA B C 1
ATOM 1614 O O . ALA B 1 26 ? 35.617 18.963 26.542 1.00 7.50 26 ALA B O 1
ATOM 1616 N N . SER B 1 27 ? 37.295 18.882 25.050 1.00 7.52 27 SER B N 1
ATOM 1617 C CA . SER B 1 27 ? 37.739 17.564 25.428 1.00 8.21 27 SER B CA 1
ATOM 1618 C C . SER B 1 27 ? 38.380 17.522 26.812 1.00 8.57 27 SER B C 1
ATOM 1619 O O . SER B 1 27 ? 38.151 16.592 27.572 1.00 10.70 27 SER B O 1
ATOM 1622 N N . ASP B 1 28 ? 39.154 18.532 27.136 1.00 9.44 28 ASP B N 1
ATOM 1623 C CA . ASP B 1 28 ? 39.828 18.653 28.412 1.00 8.97 28 ASP B CA 1
ATOM 1624 C C . ASP B 1 28 ? 39.159 19.802 29.138 1.00 9.42 28 ASP B C 1
ATOM 1625 O O . ASP B 1 28 ? 39.039 20.893 28.592 1.00 9.61 28 ASP B O 1
ATOM 1633 N N . ILE B 1 29 ? 38.774 19.576 30.381 1.00 9.03 29 ILE B N 1
ATOM 1634 C CA . ILE B 1 29 ? 38.145 20.586 31.207 1.00 9.84 29 ILE B CA 1
ATOM 1635 C C . ILE B 1 29 ? 38.933 21.880 31.215 1.00 9.31 29 ILE B C 1
ATOM 1636 O O . ILE B 1 29 ? 38.372 22.961 31.157 1.00 10.14 29 ILE B O 1
ATOM 1641 N N . SER B 1 30 ? 40.241 21.762 31.370 1.00 10.38 30 SER B N 1
ATOM 1642 C CA . SER B 1 30 ? 41.056 22.942 31.529 1.00 11.97 30 SER B CA 1
ATOM 1643 C C . SER B 1 30 ? 41.043 23.874 30.328 1.00 10.90 30 SER B C 1
ATOM 1644 O O . SER B 1 30 ? 41.426 25.032 30.455 1.00 12.01 30 SER B O 1
ATOM 1647 N N . LEU B 1 31 ? 40.604 23.403 29.172 1.00 9.74 31 LEU B N 1
ATOM 1648 C CA . LEU B 1 31 ? 40.562 24.275 28.021 1.00 9.69 31 LEU B CA 1
ATOM 1649 C C . LEU B 1 31 ? 39.530 25.377 28.211 1.00 9.21 31 LEU B C 1
ATOM 1650 O O . LEU B 1 31 ? 39.639 26.414 27.583 1.00 9.55 31 LEU B O 1
ATOM 1655 N N . LEU B 1 32 ? 38.480 25.119 28.993 1.00 9.00 32 LEU B N 1
ATOM 1656 C CA . LEU B 1 32 ? 37.378 26.053 29.146 1.00 9.53 32 LEU B CA 1
ATOM 1657 C C . LEU B 1 32 ? 37.110 26.464 30.573 1.00 10.94 32 LEU B C 1
ATOM 1658 O O . LEU B 1 32 ? 36.350 27.384 30.780 1.00 13.69 32 LEU B O 1
ATOM 1663 N N . ASP B 1 33 ? 37.721 25.816 31.549 1.00 11.57 33 ASP B N 1
ATOM 1664 C CA . ASP B 1 33 ? 37.344 25.985 32.940 1.00 13.01 33 ASP B CA 1
ATOM 1665 C C A ASP B 1 33 ? 38.007 27.267 33.445 0.60 12.43 33 ASP B C 1
ATOM 1666 C C B ASP B 1 33 ? 37.480 27.342 33.637 0.40 18.77 33 ASP B C 1
ATOM 1667 O O A ASP B 1 33 ? 39.214 27.450 33.324 0.60 15.72 33 ASP B O 1
ATOM 1668 O O B ASP B 1 33 ? 36.535 27.770 34.295 0.40 28.29 33 ASP B O 1
ATOM 1673 N N A ALA B 1 34 ? 37.136 28.183 33.843 0.60 13.59 34 ALA B N 1
ATOM 1674 N N B ALA B 1 34 ? 38.513 28.114 33.332 0.40 17.47 34 ALA B N 1
ATOM 1675 C CA A ALA B 1 34 ? 37.472 29.500 34.342 0.60 17.57 34 ALA B CA 1
ATOM 1676 C CA B ALA B 1 34 ? 38.657 29.446 33.926 0.40 20.58 34 ALA B CA 1
ATOM 1677 C C A ALA B 1 34 ? 37.649 30.499 33.212 0.60 18.08 34 ALA B C 1
ATOM 1678 C C B ALA B 1 34 ? 38.059 30.527 33.017 0.40 20.48 34 ALA B C 1
ATOM 1679 O O A ALA B 1 34 ? 37.903 30.168 32.056 0.60 17.53 34 ALA B O 1
ATOM 1680 O O B ALA B 1 34 ? 37.941 30.302 31.824 0.40 12.92 34 ALA B O 1
ATOM 1683 N N A GLN B 1 35 ? 37.581 31.757 33.621 0.60 24.24 35 GLN B N 1
ATOM 1684 N N B GLN B 1 35 ? 37.664 31.684 33.547 0.40 23.14 35 GLN B N 1
ATOM 1685 C CA . GLN B 1 35 ? 37.405 32.871 32.718 1.00 21.75 35 GLN B CA 1
ATOM 1686 C C . GLN B 1 35 ? 38.535 32.995 31.706 1.00 16.91 35 GLN B C 1
ATOM 1687 O O . GLN B 1 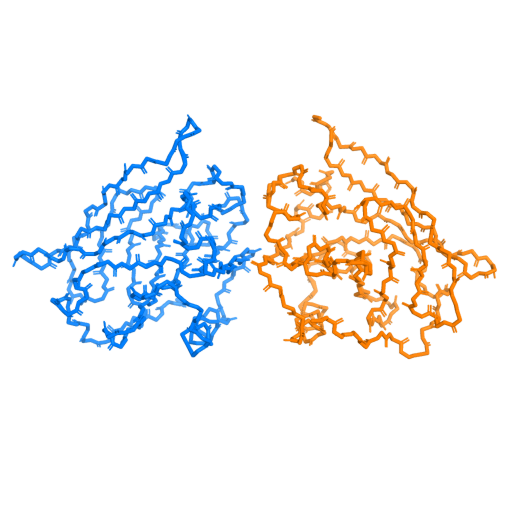35 ? 38.325 33.383 30.572 1.00 17.75 35 GLN B O 1
ATOM 1693 N N . SER B 1 36 ? 39.756 32.778 32.176 1.00 19.21 36 SER B N 1
ATOM 1694 C CA A SER B 1 36 ? 40.967 32.948 31.390 0.70 24.13 36 SER B CA 1
ATOM 1695 C CA B SER B 1 36 ? 40.902 32.969 31.298 0.30 22.08 36 SER B CA 1
ATOM 1696 C C . SER B 1 36 ? 41.419 31.655 30.725 1.00 18.29 36 SER B C 1
ATOM 1697 O O . SER B 1 36 ? 42.545 31.586 30.244 1.00 21.02 36 SER B O 1
ATOM 1702 N N . ALA B 1 37 ? 40.590 30.614 30.706 1.00 14.21 37 ALA B N 1
ATOM 1703 C CA . ALA B 1 37 ? 41.049 29.370 30.127 1.00 13.25 37 ALA B CA 1
ATOM 1704 C C . ALA B 1 37 ? 41.420 29.601 28.676 1.00 12.45 37 ALA B C 1
ATOM 1705 O O . ALA B 1 37 ? 40.863 30.466 28.010 1.00 13.49 37 ALA B O 1
ATOM 1707 N N . PRO B 1 38 ? 42.324 28.771 28.151 1.00 12.76 38 PRO B N 1
ATOM 1708 C CA . PRO B 1 38 ? 42.935 29.131 26.879 1.00 13.50 38 PRO B CA 1
ATOM 1709 C C . PRO B 1 38 ? 42.020 29.089 25.675 1.00 12.34 38 PRO B C 1
ATOM 1710 O O . PRO B 1 38 ? 42.226 29.842 24.730 1.00 14.28 38 PRO B O 1
ATOM 1714 N N . LEU B 1 39 ? 40.955 28.267 25.686 1.00 11.57 39 LEU B N 1
ATOM 1715 C CA . LEU B 1 39 ? 39.994 28.199 24.570 1.00 10.50 39 LEU B CA 1
ATOM 1716 C C . LEU B 1 39 ? 38.677 28.845 24.912 1.00 11.00 39 LEU B C 1
ATOM 1717 O O . LEU B 1 39 ? 37.698 28.691 24.163 1.00 11.67 39 LEU B O 1
ATOM 1722 N N . ARG B 1 40 ? 38.614 29.580 26.014 1.00 10.88 40 ARG B N 1
ATOM 1723 C CA . ARG B 1 40 ? 37.441 30.354 26.340 1.00 12.25 40 ARG B CA 1
ATOM 1724 C C . ARG B 1 40 ? 37.449 31.629 25.536 1.00 11.22 40 ARG B C 1
ATOM 1725 O O . ARG B 1 40 ? 37.872 32.682 25.977 1.00 12.91 40 ARG B O 1
ATOM 1733 N N . VAL B 1 41 ? 37.012 31.496 24.289 1.00 9.95 41 VAL B N 1
ATOM 1734 C CA . VAL B 1 41 ? 37.052 32.561 23.312 1.00 10.75 41 VAL B CA 1
ATOM 1735 C C . VAL B 1 41 ? 35.652 32.766 22.799 1.00 9.57 41 VAL B C 1
ATOM 1736 O O . VAL B 1 41 ? 34.882 31.809 22.630 1.00 13.11 41 VAL B O 1
ATOM 1740 N N . TYR B 1 42 ? 35.322 34.010 22.516 1.00 9.60 42 TYR B N 1
ATOM 1741 C CA . TYR B 1 42 ? 33.979 34.406 22.172 1.00 9.81 42 TYR B CA 1
ATOM 1742 C C . TYR B 1 42 ? 34.020 35.026 20.789 1.00 9.50 42 TYR B C 1
ATOM 1743 O O . TYR B 1 42 ? 34.639 36.072 20.575 1.00 10.86 42 TYR B O 1
ATOM 1752 N N . VAL B 1 43 ? 33.408 34.340 19.834 1.00 9.42 43 VAL B N 1
ATOM 1753 C CA . VAL B 1 43 ? 33.457 34.778 18.454 1.00 9.83 43 VAL B CA 1
ATOM 1754 C C . VAL B 1 43 ? 32.584 35.990 18.272 1.00 11.70 43 VAL B C 1
ATOM 1755 O O . VAL B 1 43 ? 31.491 36.052 18.808 1.00 16.39 43 VAL B O 1
ATOM 1759 N N . GLU B 1 44 ? 33.078 36.942 17.498 1.00 8.94 44 GLU B N 1
ATOM 1760 C CA . GLU B 1 44 ? 32.329 38.144 17.175 1.00 10.59 44 GLU B CA 1
ATOM 1761 C C . GLU B 1 44 ? 31.946 38.225 15.724 1.00 8.70 44 GLU B C 1
ATOM 1762 O O . GLU B 1 44 ? 30.854 38.689 15.431 1.00 9.92 44 GLU B O 1
ATOM 1768 N N . GLU B 1 45 ? 32.808 37.824 14.810 1.00 9.01 45 GLU B N 1
ATOM 1769 C CA A GLU B 1 45 ? 32.566 37.996 13.388 0.70 8.75 45 GLU B CA 1
ATOM 1770 C CA B GLU B 1 45 ? 32.508 37.949 13.400 0.30 9.24 45 GLU B CA 1
ATOM 1771 C C . GLU B 1 45 ? 33.288 36.898 12.635 1.00 8.61 45 GLU B C 1
ATOM 1772 O O . GLU B 1 45 ? 34.393 36.531 12.998 1.00 9.86 45 GLU B O 1
ATOM 1783 N N . LEU B 1 46 ? 32.700 36.479 11.534 1.00 8.50 46 LEU B N 1
ATOM 1784 C CA . LEU B 1 46 ? 33.315 35.630 10.548 1.00 9.11 46 LEU B CA 1
ATOM 1785 C C . LEU B 1 46 ? 33.340 36.389 9.240 1.00 8.45 46 LEU B C 1
ATOM 1786 O O . LEU B 1 46 ? 32.326 36.930 8.817 1.00 9.88 46 LEU B O 1
ATOM 1791 N N . LYS B 1 47 ? 34.498 36.472 8.609 1.00 8.59 47 LYS B N 1
ATOM 1792 C CA A LYS B 1 47 ? 34.648 37.209 7.362 0.20 11.28 47 LYS B CA 1
ATOM 1793 C CA B LYS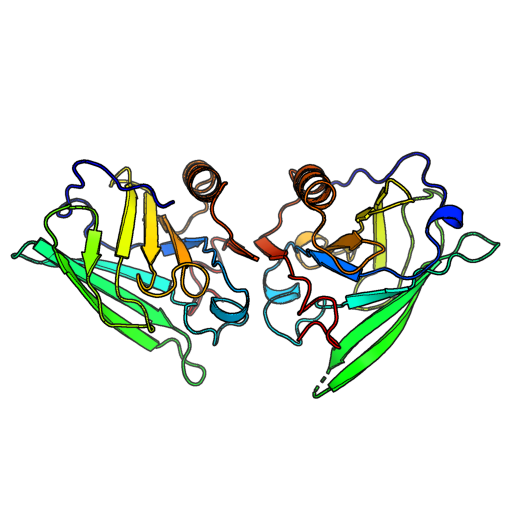 B 1 47 ? 34.687 37.228 7.394 0.80 9.18 47 LYS B CA 1
ATOM 1794 C C . LYS B 1 47 ? 35.443 36.387 6.357 1.00 8.26 47 LYS B C 1
ATOM 1795 O O . LYS B 1 47 ? 36.684 36.407 6.304 1.00 9.16 47 LYS B O 1
ATOM 1806 N N . PRO B 1 48 ? 34.714 35.642 5.529 1.00 8.73 48 PRO B N 1
ATOM 1807 C CA . PRO B 1 48 ? 35.371 34.903 4.458 1.00 8.50 48 PRO B CA 1
ATOM 1808 C C . PRO B 1 48 ? 36.052 35.881 3.491 1.00 8.43 48 PRO B C 1
ATOM 1809 O O . PRO B 1 48 ? 35.590 36.963 3.260 1.00 9.88 48 PRO B O 1
ATOM 1813 N N . THR B 1 49 ? 37.121 35.424 2.876 1.00 8.37 49 THR B N 1
ATOM 1814 C CA . THR B 1 49 ? 37.809 36.210 1.864 1.00 9.33 49 THR B CA 1
ATOM 1815 C C . THR B 1 49 ? 37.433 35.709 0.478 1.00 9.35 49 THR B C 1
ATOM 1816 O O . THR B 1 49 ? 36.981 34.567 0.333 1.00 10.41 49 THR B O 1
ATOM 1820 N N . PRO B 1 50 ? 37.663 36.511 -0.567 1.00 10.61 50 PRO B N 1
ATOM 1821 C CA . PRO B 1 50 ? 37.308 36.062 -1.902 1.00 12.55 50 PRO B CA 1
ATOM 1822 C C . PRO B 1 50 ? 37.999 34.783 -2.333 1.00 12.04 50 PRO B C 1
ATOM 1823 O O . PRO B 1 50 ? 37.419 33.983 -3.061 1.00 15.79 50 PRO B O 1
ATOM 1827 N N . GLU B 1 51 ? 39.204 34.549 -1.844 1.00 11.82 51 GLU B N 1
ATOM 1828 C CA . GLU B 1 51 ? 39.950 33.353 -2.185 1.00 11.82 51 GLU B CA 1
ATOM 1829 C C . GLU B 1 51 ? 39.618 32.198 -1.268 1.00 12.11 51 GLU B C 1
ATOM 1830 O O . GLU B 1 51 ? 40.217 31.136 -1.410 1.00 15.20 51 GLU B O 1
ATOM 1836 N N . GLY B 1 52 ? 38.678 32.390 -0.346 1.00 10.28 52 GLY B N 1
ATOM 1837 C CA . GLY B 1 52 ? 38.179 31.259 0.410 1.00 10.87 52 GLY B CA 1
ATOM 1838 C C . GLY B 1 52 ? 38.870 31.039 1.733 1.00 9.29 52 GLY B C 1
ATOM 1839 O O . GLY B 1 52 ? 38.671 29.974 2.334 1.00 9.98 52 GLY B O 1
ATOM 1840 N N . ASN B 1 53 ? 39.655 32.015 2.213 1.00 8.80 53 ASN B N 1
ATOM 1841 C CA . ASN B 1 53 ? 40.122 31.950 3.584 1.00 8.31 53 ASN B CA 1
ATOM 1842 C C . ASN B 1 53 ? 39.051 32.532 4.493 1.00 7.60 53 ASN B C 1
ATOM 1843 O O . ASN B 1 53 ? 37.999 33.003 4.045 1.00 8.19 53 ASN B O 1
ATOM 1851 N N . LEU B 1 54 ? 39.298 32.475 5.793 1.00 8.87 54 LEU B N 1
ATOM 1852 C CA . LEU B 1 54 ? 38.297 32.887 6.770 1.00 9.00 54 LEU B CA 1
ATOM 1853 C C . LEU B 1 54 ? 38.964 33.683 7.869 1.00 8.34 54 LEU B C 1
ATOM 1854 O O . LEU B 1 54 ? 39.818 33.182 8.588 1.00 9.25 54 LEU B O 1
ATOM 1859 N N . GLU B 1 55 ? 38.582 34.932 7.987 1.00 8.47 55 GLU B N 1
ATOM 1860 C CA . GLU B 1 55 ? 39.041 35.782 9.063 1.00 9.12 55 GLU B CA 1
ATOM 1861 C C . GLU B 1 55 ? 38.061 35.677 10.219 1.00 8.65 55 GLU B C 1
ATOM 1862 O O . GLU B 1 55 ? 36.840 35.847 10.042 1.00 11.41 55 GLU B O 1
ATOM 1868 N N . ILE B 1 56 ? 38.556 35.339 11.385 1.00 8.68 56 ILE B N 1
ATOM 1869 C CA . ILE B 1 56 ? 37.776 35.147 12.577 1.00 9.05 56 ILE B CA 1
ATOM 1870 C C . ILE B 1 56 ? 38.137 36.210 13.593 1.00 9.57 56 ILE B C 1
ATOM 1871 O O . ILE B 1 56 ? 39.303 36.346 13.962 1.00 11.16 56 ILE B O 1
ATOM 1876 N N . LEU B 1 57 ? 37.151 37.000 13.993 1.00 8.71 57 LEU B N 1
ATOM 1877 C CA . LEU B 1 57 ? 37.336 37.984 15.039 1.00 9.03 57 LEU B CA 1
ATOM 1878 C C . LEU B 1 57 ? 36.739 37.447 16.306 1.00 8.72 57 LEU B C 1
ATOM 1879 O O . LEU B 1 57 ? 35.582 37.014 16.300 1.00 9.34 57 LEU B O 1
ATOM 1888 N N . LEU B 1 58 ? 37.533 37.419 17.357 1.00 9.94 58 LEU B N 1
ATOM 1889 C CA . LEU B 1 58 ? 37.070 36.928 18.613 1.00 11.24 58 LEU B CA 1
ATOM 1890 C C . LEU B 1 58 ? 37.601 37.761 19.746 1.00 12.08 58 LEU B C 1
ATOM 1891 O O . LEU B 1 58 ? 38.513 38.576 19.558 1.00 15.54 58 LEU B O 1
ATOM 1896 N N . GLN B 1 59 ? 37.058 37.564 20.927 1.00 13.64 59 GLN B N 1
ATOM 1897 C CA . GLN B 1 59 ? 37.633 38.149 22.117 1.00 16.23 59 GLN B CA 1
ATOM 1898 C C . GLN B 1 59 ? 37.837 37.089 23.185 1.00 13.59 59 GLN B C 1
ATOM 1899 O O . GLN B 1 59 ? 37.233 36.012 23.198 1.00 14.41 59 GLN B O 1
ATOM 1905 N N . LYS B 1 60 ? 38.722 37.436 24.096 1.00 16.31 60 LYS B N 1
ATOM 1906 C CA . LYS B 1 60 ? 39.216 36.511 25.079 1.00 21.92 60 LYS B CA 1
ATOM 1907 C C . LYS B 1 60 ? 39.669 37.334 26.276 1.00 22.75 60 LYS B C 1
ATOM 1908 O O . LYS B 1 60 ? 40.107 38.473 26.125 1.00 22.81 60 LYS B O 1
ATOM 1914 N N . TRP B 1 61 ? 39.465 36.779 27.461 1.00 23.81 61 TRP B N 1
ATOM 1915 C CA . TRP B 1 61 ? 39.992 37.367 28.684 1.00 38.49 61 TRP B CA 1
ATOM 1916 C C . TRP B 1 61 ? 41.467 36.999 28.783 1.00 46.94 61 TRP B C 1
ATOM 1917 O O . TRP B 1 61 ? 41.821 35.811 28.741 1.00 62.93 61 TRP B O 1
ATOM 1928 N N . GLU B 1 62 ? 42.338 38.002 28.830 1.00 42.37 62 GLU B N 1
ATOM 1929 C CA . GLU B 1 62 ? 43.746 37.761 29.147 1.00 63.60 62 GLU B CA 1
ATOM 1930 C C . GLU B 1 62 ? 44.424 38.960 29.809 1.00 55.54 62 GLU B C 1
ATOM 1931 O O . GLU B 1 62 ? 44.036 40.111 29.599 1.00 46.53 62 GLU B O 1
ATOM 1937 N N . GLY B 1 64 ? 44.185 40.307 32.312 1.00 59.59 64 GLY B N 1
ATOM 1938 C CA . GLY B 1 64 ? 43.176 40.856 33.212 1.00 68.36 64 GLY B CA 1
ATOM 1939 C C . GLY B 1 64 ? 41.974 41.480 32.526 1.00 63.06 64 GLY B C 1
ATOM 1940 O O . GLY B 1 64 ? 41.020 41.883 33.192 1.00 73.79 64 GLY B O 1
ATOM 1941 N N . GLU B 1 65 ? 41.997 41.573 31.199 1.00 43.65 65 GLU B N 1
ATOM 1942 C CA . GLU B 1 65 ? 40.953 42.315 30.503 1.00 64.49 65 GLU B CA 1
ATOM 1943 C C . GLU B 1 65 ? 40.522 41.607 29.226 1.00 45.16 65 GLU B C 1
ATOM 1944 O O . GLU B 1 65 ? 41.071 40.560 28.888 1.00 31.20 65 GLU B O 1
ATOM 1950 N N . CYS B 1 66 ? 39.492 42.145 28.580 1.00 37.51 66 CYS B N 1
ATOM 1951 C CA . CYS B 1 66 ? 38.845 41.484 27.442 1.00 33.49 66 CYS B CA 1
ATOM 1952 C C . CYS B 1 66 ? 39.472 41.984 26.148 1.00 27.17 66 CYS B C 1
ATOM 1953 O O . CYS B 1 66 ? 39.385 43.164 25.812 1.00 39.41 66 CYS B O 1
ATOM 1956 N N . ALA B 1 67 ? 40.285 41.125 25.557 1.00 25.56 67 ALA B N 1
ATOM 1957 C CA . ALA B 1 67 ? 41.136 41.452 24.428 1.00 22.29 67 ALA B CA 1
ATOM 1958 C C . ALA B 1 67 ? 40.455 40.939 23.153 1.00 27.30 67 ALA B C 1
ATOM 1959 O O . ALA B 1 67 ? 39.870 39.847 23.119 1.00 34.61 67 ALA B O 1
ATOM 1961 N N . GLN B 1 68 ? 40.713 41.641 22.056 1.00 28.08 68 GLN B N 1
ATOM 1962 C CA . GLN B 1 68 ? 40.316 41.261 20.697 1.00 21.86 68 GLN B CA 1
ATOM 1963 C C . GLN B 1 68 ? 41.463 40.565 19.945 1.00 29.31 68 GLN B C 1
ATOM 1964 O O . GLN B 1 68 ? 42.612 41.016 20.048 1.00 41.35 68 GLN B O 1
ATOM 1970 N N . LYS B 1 69 ? 41.156 39.516 19.179 1.00 13.91 69 LYS B N 1
ATOM 1971 C CA . LYS B 1 69 ? 42.148 38.769 18.415 1.00 16.80 69 LYS B CA 1
ATOM 1972 C C . LYS B 1 69 ? 41.549 38.522 17.033 1.00 12.34 69 LYS B C 1
ATOM 1973 O O . LYS B 1 69 ? 40.354 38.177 16.895 1.00 16.70 69 LYS B O 1
ATOM 1984 N N . LYS B 1 70 ? 42.370 38.586 16.001 1.00 13.02 70 LYS B N 1
ATOM 1985 C CA . LYS B 1 70 ? 42.057 38.243 14.631 1.00 12.88 70 LYS B CA 1
ATOM 1986 C C . LYS B 1 70 ? 42.824 36.993 14.253 1.00 11.71 70 LYS B C 1
ATOM 1987 O O . LYS B 1 70 ? 44.062 37.001 14.310 1.00 15.59 70 LYS B O 1
ATOM 1994 N N . ILE B 1 71 ? 42.093 35.926 13.931 1.00 11.10 71 ILE B N 1
ATOM 1995 C CA . ILE B 1 71 ? 42.708 34.689 13.467 1.00 10.36 71 ILE B CA 1
ATOM 1996 C C . ILE B 1 71 ? 42.434 34.572 11.989 1.00 9.95 71 ILE B C 1
ATOM 1997 O O . ILE B 1 71 ? 41.264 34.636 11.597 1.00 10.37 71 ILE B O 1
ATOM 2002 N N . ILE B 1 72 ? 43.443 34.229 11.205 1.00 10.26 72 ILE B N 1
ATOM 2003 C CA . ILE B 1 72 ? 43.302 33.956 9.789 1.00 10.73 72 ILE B CA 1
ATOM 2004 C C . ILE B 1 72 ? 43.357 32.463 9.569 1.00 9.53 72 ILE B C 1
ATOM 2005 O O . ILE B 1 72 ? 44.373 31.821 9.811 1.00 11.54 72 ILE B O 1
ATOM 2010 N N . ALA B 1 73 ? 42.243 31.906 9.133 1.00 9.54 73 ALA B N 1
ATOM 2011 C CA . ALA B 1 73 ? 42.145 30.491 8.819 1.00 8.82 73 ALA B CA 1
ATOM 2012 C C . ALA B 1 73 ? 42.356 30.314 7.331 1.00 8.74 73 ALA B C 1
ATOM 2013 O O . ALA B 1 73 ? 41.666 30.876 6.514 1.00 10.13 73 ALA B O 1
ATOM 2015 N N . GLU B 1 74 ? 43.346 29.505 6.997 1.00 9.35 74 GLU B N 1
ATOM 2016 C CA . GLU B 1 74 ? 43.712 29.274 5.636 1.00 9.11 74 GLU B CA 1
ATOM 2017 C C . GLU B 1 74 ? 42.978 28.052 5.098 1.00 9.10 74 GLU B C 1
ATOM 2018 O O . GLU B 1 74 ? 42.947 27.015 5.733 1.00 9.31 74 GLU B O 1
ATOM 2024 N N . LYS B 1 75 ? 42.429 28.212 3.911 1.00 8.88 75 LYS B N 1
ATOM 2025 C CA . LYS B 1 75 ? 41.718 27.091 3.305 1.00 9.25 75 LYS B CA 1
ATOM 2026 C C . LYS B 1 75 ? 42.598 25.894 3.078 1.00 9.32 75 LYS B C 1
ATOM 2027 O O . LYS B 1 75 ? 43.809 26.006 2.892 1.00 10.43 75 LYS B O 1
ATOM 2033 N N . THR B 1 76 ? 41.948 24.745 3.072 1.00 9.10 76 THR B N 1
ATOM 2034 C CA . THR B 1 76 ? 42.546 23.496 2.650 1.00 9.79 76 THR B CA 1
ATOM 2035 C C . THR B 1 76 ? 41.749 22.939 1.511 1.00 9.90 76 THR B C 1
ATOM 2036 O O . THR B 1 76 ? 40.722 23.487 1.116 1.00 11.05 76 THR B O 1
ATOM 2040 N N . LYS B 1 77 ? 42.133 21.769 1.021 1.00 11.25 77 LYS B N 1
ATOM 2041 C CA . LYS B 1 77 ? 41.350 21.110 -0.014 1.00 12.61 77 LYS B CA 1
ATOM 2042 C C . LYS B 1 77 ? 39.995 20.608 0.442 1.00 11.99 77 LYS B C 1
ATOM 2043 O O . LYS B 1 77 ? 39.148 20.321 -0.398 1.00 14.09 77 LYS B O 1
ATOM 2049 N N . ILE B 1 78 ? 39.777 20.525 1.750 1.00 9.42 78 ILE B N 1
ATOM 2050 C CA . ILE B 1 78 ? 38.467 20.185 2.277 1.00 9.60 78 ILE B CA 1
ATOM 2051 C C . ILE B 1 78 ? 37.809 21.490 2.682 1.00 7.96 78 ILE B C 1
ATOM 2052 O O . ILE B 1 78 ? 38.343 22.200 3.540 1.00 8.90 78 ILE B O 1
ATOM 2057 N N . PRO B 1 79 ? 36.707 21.891 2.051 1.00 8.72 79 PRO B N 1
ATOM 2058 C CA . PRO B 1 79 ? 36.157 23.204 2.342 1.00 9.36 79 PRO B CA 1
ATOM 2059 C C . PRO B 1 79 ? 35.847 23.467 3.797 1.00 7.90 79 PRO B C 1
ATOM 2060 O O . PRO B 1 79 ? 35.992 24.610 4.248 1.00 8.77 79 PRO B O 1
ATOM 2064 N N . ALA B 1 80 ? 35.495 22.470 4.591 1.00 7.79 80 ALA B N 1
ATOM 2065 C CA . ALA B 1 80 ? 35.145 22.690 5.969 1.00 7.60 80 ALA B CA 1
ATOM 2066 C C . ALA B 1 80 ? 36.305 22.534 6.943 1.00 7.77 80 ALA B C 1
ATOM 2067 O O . ALA B 1 80 ? 36.089 22.606 8.129 1.00 8.64 80 ALA B O 1
ATOM 2069 N N . VAL B 1 81 ? 37.519 22.383 6.424 1.00 7.27 81 VAL B N 1
ATOM 2070 C CA . VAL B 1 81 ? 38.712 22.289 7.266 1.00 7.90 81 VAL B CA 1
ATOM 2071 C C . VAL B 1 81 ? 39.711 23.383 6.888 1.00 7.76 81 VAL B C 1
ATOM 2072 O O . VAL B 1 81 ? 40.020 23.570 5.731 1.00 8.77 81 VAL B O 1
ATOM 2076 N N . PHE B 1 82 ? 40.092 24.161 7.885 1.00 7.45 82 PHE B N 1
ATOM 2077 C CA . PHE B 1 82 ? 41.023 25.263 7.697 1.00 7.71 82 PHE B CA 1
ATOM 2078 C C . PHE B 1 82 ? 42.239 25.075 8.586 1.00 8.54 82 PHE B C 1
ATOM 2079 O O . PHE B 1 82 ? 42.159 24.539 9.672 1.00 9.15 82 PHE B O 1
ATOM 2087 N N . LYS B 1 83 ? 43.376 25.605 8.119 1.00 8.62 83 LYS B N 1
ATOM 2088 C CA A LYS B 1 83 ? 44.608 25.636 8.910 0.50 9.07 83 LYS B CA 1
ATOM 2089 C CA B LYS B 1 83 ? 44.600 25.638 8.916 0.50 9.28 83 LYS B CA 1
ATOM 2090 C C . LYS B 1 83 ? 44.698 26.978 9.639 1.00 9.00 83 LYS B C 1
ATOM 2091 O O . LYS B 1 83 ? 44.520 28.037 9.055 1.00 10.26 83 LYS B O 1
ATOM 2102 N N . ILE B 1 84 ? 45.050 26.912 10.908 1.00 8.46 84 ILE B N 1
ATOM 2103 C CA . ILE B 1 84 ? 45.350 28.108 11.693 1.00 8.82 84 ILE B CA 1
ATOM 2104 C C . ILE B 1 84 ? 46.646 27.887 12.440 1.00 9.29 84 ILE B C 1
ATOM 2105 O O . ILE B 1 84 ? 47.162 26.811 12.523 1.00 9.42 84 ILE B O 1
ATOM 2110 N N . ASP B 1 85 ? 47.126 28.985 13.016 1.00 9.73 85 ASP B N 1
ATOM 2111 C CA . ASP B 1 85 ? 48.217 28.910 13.978 1.00 10.47 85 ASP B CA 1
ATOM 2112 C C . ASP B 1 85 ? 47.891 29.928 15.036 1.00 10.61 85 ASP B C 1
ATOM 2113 O O . ASP B 1 85 ? 48.377 31.094 14.980 1.00 13.65 85 ASP B O 1
ATOM 2118 N N . ALA B 1 86 ? 47.062 29.552 16.006 1.00 10.12 86 ALA B N 1
ATOM 2119 C CA . ALA B 1 86 ? 46.575 30.480 17.007 1.00 10.73 86 ALA B CA 1
ATOM 2120 C C . ALA B 1 86 ? 46.004 29.640 18.127 1.00 9.03 86 ALA B C 1
ATOM 2121 O O . ALA B 1 86 ? 45.485 28.545 17.890 1.00 9.60 86 ALA B O 1
ATOM 2123 N N . LEU B 1 87 ? 46.074 30.122 19.349 1.00 9.91 87 LEU B N 1
ATOM 2124 C CA . LEU B 1 87 ? 45.511 29.488 20.522 1.00 10.73 87 LEU B CA 1
ATOM 2125 C C . LEU B 1 87 ? 46.036 28.080 20.738 1.00 10.82 87 LEU B C 1
ATOM 2126 O O . LEU B 1 87 ? 45.380 27.237 21.340 1.00 11.22 87 LEU B O 1
ATOM 2131 N N . ASN B 1 88 ? 47.277 27.849 20.298 1.00 11.15 88 ASN B N 1
ATOM 2132 C CA . ASN B 1 88 ? 47.887 26.531 20.303 1.00 11.20 88 ASN B CA 1
ATOM 2133 C C . ASN B 1 88 ? 47.109 25.477 19.543 1.00 10.70 88 ASN B C 1
ATOM 2134 O O . ASN B 1 88 ? 47.340 24.303 19.729 1.00 12.83 88 ASN B O 1
ATOM 2139 N N . GLU B 1 89 ? 46.335 25.944 18.570 1.00 8.89 89 GLU B N 1
ATOM 2140 C CA . GLU B 1 89 ? 45.550 25.106 17.679 1.00 9.01 89 GLU B CA 1
ATOM 2141 C C . GLU B 1 89 ? 46.083 25.195 16.273 1.00 8.89 89 GLU B C 1
ATOM 2142 O O . GLU B 1 89 ? 46.744 26.205 15.915 1.00 10.08 89 GLU B O 1
ATOM 2148 N N . ASN B 1 90 ? 45.863 24.178 15.448 1.00 8.54 90 ASN B N 1
ATOM 2149 C CA . ASN B 1 90 ? 46.248 24.221 14.062 1.00 9.17 90 ASN B CA 1
ATOM 2150 C C . ASN B 1 90 ? 45.155 23.906 13.081 1.00 7.98 90 ASN B C 1
ATOM 2151 O O . ASN B 1 90 ? 45.401 24.024 11.902 1.00 8.51 90 ASN B O 1
ATOM 2156 N N . LYS B 1 91 ? 43.910 23.617 13.510 1.00 7.87 91 LYS B N 1
ATOM 2157 C CA . LYS B 1 91 ? 42.790 23.393 12.607 1.00 8.02 91 LYS B CA 1
ATOM 2158 C C . LYS B 1 91 ? 41.545 24.061 13.148 1.00 7.38 91 LYS B C 1
ATOM 2159 O O . LYS B 1 91 ? 41.305 24.046 14.339 1.00 8.21 91 LYS B O 1
ATOM 2165 N N . VAL B 1 92 ? 40.772 24.589 12.211 1.00 7.20 92 VAL B N 1
ATOM 2166 C CA . VAL B 1 92 ? 39.362 24.953 12.403 1.00 7.62 92 VAL B CA 1
ATOM 2167 C C . VAL B 1 92 ? 38.530 24.011 11.554 1.00 7.64 92 VAL B C 1
ATOM 2168 O O . VAL B 1 92 ? 38.819 23.808 10.406 1.00 8.47 92 VAL B O 1
ATOM 2172 N N . LEU B 1 93 ? 37.521 23.412 12.193 1.00 7.64 93 LEU B N 1
ATOM 2173 C CA . LEU B 1 93 ? 36.639 22.415 11.576 1.00 7.84 93 LEU B CA 1
ATOM 2174 C C . LEU B 1 93 ? 35.215 22.910 11.617 1.00 8.32 93 LEU B C 1
ATOM 2175 O O . LEU B 1 93 ? 34.747 23.200 12.682 1.00 11.69 93 LEU B O 1
ATOM 2180 N N . VAL B 1 94 ? 34.618 23.118 10.466 1.00 7.18 94 VAL B N 1
ATOM 2181 C CA . VAL B 1 94 ? 33.215 23.553 10.460 1.00 7.57 94 VAL B CA 1
ATOM 2182 C C . VAL B 1 94 ? 32.315 22.311 10.341 1.00 7.43 94 VAL B C 1
ATOM 2183 O O . VAL B 1 94 ? 32.422 21.585 9.388 1.00 8.23 94 VAL B O 1
ATOM 2187 N N . LEU B 1 95 ? 31.596 22.031 11.412 1.00 7.73 95 LEU B N 1
ATOM 2188 C CA . LEU B 1 95 ? 30.789 20.794 11.459 1.00 8.58 95 LEU B CA 1
ATOM 2189 C C . LEU B 1 95 ? 29.470 20.913 10.721 1.00 8.48 95 LEU B C 1
ATOM 2190 O O . LEU B 1 95 ? 29.009 19.934 10.097 1.00 10.00 95 LEU B O 1
ATOM 2195 N N . ASP B 1 96 ? 28.844 22.066 10.790 1.00 8.62 96 ASP B N 1
ATOM 2196 C CA . ASP B 1 96 ? 27.502 22.228 10.221 1.00 9.36 96 ASP B CA 1
ATOM 2197 C C . ASP B 1 96 ? 27.122 23.670 10.300 1.00 8.68 96 ASP B C 1
ATOM 2198 O O . ASP B 1 96 ? 27.598 24.402 11.179 1.00 9.66 96 ASP B O 1
ATOM 2203 N N . THR B 1 97 ? 26.258 24.126 9.395 1.00 9.47 97 THR B N 1
ATOM 2204 C CA . THR B 1 97 ? 25.634 25.411 9.498 1.00 9.56 97 THR B CA 1
ATOM 2205 C C . THR B 1 97 ? 24.370 25.353 8.660 1.00 10.34 97 THR B C 1
ATOM 2206 O O . THR B 1 97 ? 24.361 24.677 7.640 1.00 12.12 97 THR B O 1
ATOM 2210 N N . ASP B 1 98 ? 23.384 26.135 9.048 1.00 11.97 98 ASP B N 1
ATOM 2211 C CA . ASP B 1 98 ? 22.234 26.358 8.178 1.00 13.55 98 ASP B CA 1
ATOM 2212 C C . ASP B 1 98 ? 22.361 27.726 7.568 1.00 12.20 98 ASP B C 1
ATOM 2213 O O . ASP B 1 98 ? 21.390 28.173 6.912 1.00 15.65 98 ASP B O 1
ATOM 2218 N N . TYR B 1 99 ? 23.497 28.379 7.722 1.00 12.06 99 TYR B N 1
ATOM 2219 C CA . TYR B 1 99 ? 23.776 29.695 7.199 1.00 13.06 99 TYR B CA 1
ATOM 2220 C C . TYR B 1 99 ? 23.011 30.843 7.844 1.00 14.56 99 TYR B C 1
ATOM 2221 O O . TYR B 1 99 ? 23.617 31.840 8.216 1.00 18.60 99 TYR B O 1
ATOM 2230 N N . LYS B 1 100 ? 21.696 30.714 7.957 1.00 14.04 100 LYS B N 1
ATOM 2231 C CA . LYS B 1 100 ? 20.807 31.759 8.408 1.00 16.58 100 LYS B CA 1
ATOM 2232 C C . LYS B 1 100 ? 20.840 32.005 9.880 1.00 12.86 100 LYS B C 1
ATOM 2233 O O . LYS B 1 100 ? 20.539 33.121 10.323 1.00 14.77 100 LYS B O 1
ATOM 2239 N N . LYS B 1 101 ? 21.147 30.972 10.656 1.00 13.33 101 LYS B N 1
ATOM 2240 C CA . LYS B 1 101 ? 20.931 31.016 12.079 1.00 13.82 101 LYS B CA 1
ATOM 2241 C C . LYS B 1 101 ? 22.123 30.547 12.913 1.00 11.23 101 LYS B C 1
ATOM 2242 O O . LYS B 1 101 ? 22.431 31.192 13.904 1.00 11.73 101 LYS B O 1
ATOM 2253 N N . TYR B 1 102 ? 22.648 29.368 12.603 1.00 10.70 102 TYR B N 1
ATOM 2254 C CA . TYR B 1 102 ? 23.672 28.772 13.461 1.00 9.63 102 TYR B CA 1
ATOM 2255 C C . TYR B 1 102 ? 24.824 28.234 12.655 1.00 8.71 102 TYR B C 1
ATOM 2256 O O . TYR B 1 102 ? 24.721 27.892 11.493 1.00 9.53 102 TYR B O 1
ATOM 2265 N N . LEU B 1 103 ? 25.970 28.089 13.336 1.00 8.12 103 LEU B N 1
ATOM 2266 C CA . LEU B 1 103 ? 27.190 27.499 12.795 1.00 7.71 103 LEU B CA 1
ATOM 2267 C C . LEU B 1 103 ? 27.910 26.777 13.902 1.00 7.30 103 LEU B C 1
ATOM 2268 O O . LEU B 1 103 ? 28.057 27.347 14.961 1.00 7.75 103 LEU B O 1
ATOM 2273 N N . LEU B 1 104 ? 28.286 25.548 13.635 1.00 7.04 104 LEU B N 1
ATOM 2274 C CA . LEU B 1 104 ? 28.994 24.745 14.600 1.00 7.47 104 LEU B CA 1
ATOM 2275 C C . LEU B 1 104 ? 30.413 24.588 14.112 1.00 7.69 104 LEU B C 1
ATOM 2276 O O . LEU B 1 104 ? 30.645 24.188 12.990 1.00 8.08 104 LEU B O 1
ATOM 2281 N N . PHE B 1 105 ? 31.402 24.858 14.972 1.00 8.09 105 PHE B N 1
ATOM 2282 C CA A PHE B 1 105 ? 32.785 24.633 14.577 0.70 7.41 105 PHE B CA 1
ATOM 2283 C CA B PHE B 1 105 ? 32.781 24.641 14.570 0.30 9.57 105 PHE B CA 1
ATOM 2284 C C A PHE B 1 105 ? 33.541 24.075 15.751 0.70 7.52 105 PHE B C 1
ATOM 2285 C C B PHE B 1 105 ? 33.584 24.179 15.756 0.30 11.47 105 PHE B C 1
ATOM 2286 O O A PHE B 1 105 ? 33.185 24.227 16.899 0.70 7.57 105 PHE B O 1
ATOM 2287 O O B PHE B 1 105 ? 33.273 24.497 16.900 0.30 13.53 105 PHE B O 1
ATOM 2295 N N . CYS B 1 106 ? 34.731 23.603 15.414 1.00 8.28 106 CYS B N 1
ATOM 2296 C CA . CYS B 1 106 ? 35.712 23.219 16.386 1.00 8.73 106 CYS B CA 1
ATOM 2297 C C . CYS B 1 106 ? 37.087 23.751 16.043 1.00 8.36 106 CYS B C 1
ATOM 2298 O O . CYS B 1 106 ? 37.378 24.082 14.906 1.00 9.11 106 CYS B O 1
ATOM 2301 N N . MET B 1 107 ? 37.943 23.836 17.064 1.00 8.12 107 MET B N 1
ATOM 2302 C CA . MET B 1 107 ? 39.362 24.047 16.893 1.00 8.02 107 MET B CA 1
ATOM 2303 C C . MET B 1 107 ? 40.044 22.877 17.553 1.00 7.47 107 MET B C 1
ATOM 2304 O O . MET B 1 107 ? 39.597 22.352 18.554 1.00 7.46 107 MET B O 1
ATOM 2313 N N . GLU B 1 108 ? 41.206 22.489 17.016 1.00 7.61 108 GLU B N 1
ATOM 2314 C CA . GLU B 1 108 ? 42.026 21.460 17.630 1.00 7.42 108 GLU B CA 1
ATOM 2315 C C . GLU B 1 108 ? 43.472 21.674 17.205 1.00 7.91 108 GLU B C 1
ATOM 2316 O O . GLU B 1 108 ? 43.755 22.397 16.268 1.00 7.75 108 GLU B O 1
ATOM 2325 N N . ASN B 1 109 ? 44.313 20.924 17.881 1.00 8.59 109 ASN B N 1
ATOM 2326 C CA . ASN B 1 109 ? 45.688 20.728 17.465 1.00 8.65 109 ASN B CA 1
ATOM 2327 C C . ASN B 1 109 ? 45.803 19.283 17.052 1.00 8.85 109 ASN B C 1
ATOM 2328 O O . ASN B 1 109 ? 45.627 18.390 17.858 1.00 9.43 109 ASN B O 1
ATOM 2333 N N . SER B 1 110 ? 46.027 19.052 15.769 1.00 9.14 110 SER B N 1
ATOM 2334 C CA . SER B 1 110 ? 46.001 17.720 15.203 1.00 9.83 110 SER B CA 1
ATOM 2335 C C . SER B 1 110 ? 47.003 16.799 15.854 1.00 10.43 110 SER B C 1
ATOM 2336 O O . SER B 1 110 ? 46.841 15.594 15.834 1.00 11.97 110 SER B O 1
ATOM 2339 N N . ALA B 1 111 ? 48.067 17.354 16.413 1.00 10.55 111 ALA B N 1
ATOM 2340 C CA . ALA B 1 111 ? 49.053 16.557 17.122 1.00 12.84 111 ALA B CA 1
ATOM 2341 C C . ALA B 1 111 ? 48.577 16.010 18.451 1.00 12.83 111 ALA B C 1
ATOM 2342 O O . ALA B 1 111 ? 49.098 15.003 18.917 1.00 18.32 111 ALA B O 1
ATOM 2344 N N . GLU B 1 112 ? 47.593 16.663 19.061 1.00 11.48 112 GLU B N 1
ATOM 2345 C CA A GLU B 1 112 ? 47.095 16.234 20.358 0.70 12.35 112 GLU B CA 1
ATOM 2346 C CA B GLU B 1 112 ? 47.087 16.238 20.360 0.30 12.58 112 GLU B CA 1
ATOM 2347 C C . GLU B 1 112 ? 45.606 16.595 20.464 1.00 9.62 112 GLU B C 1
ATOM 2348 O O . GLU B 1 112 ? 45.228 17.452 21.260 1.00 10.04 112 GLU B O 1
ATOM 2359 N N . PRO B 1 113 ? 44.769 15.898 19.706 1.00 9.91 113 PRO B N 1
ATOM 2360 C CA . PRO B 1 113 ? 43.371 16.299 19.718 1.00 9.78 113 PRO B CA 1
ATOM 2361 C C . PRO B 1 113 ? 42.722 16.237 21.101 1.00 8.68 113 PRO B C 1
ATOM 2362 O O . PRO B 1 113 ? 41.960 17.110 21.459 1.00 8.91 113 PRO B O 1
ATOM 2366 N N . GLU B 1 114 ? 43.006 15.195 21.870 1.00 9.82 114 GLU B N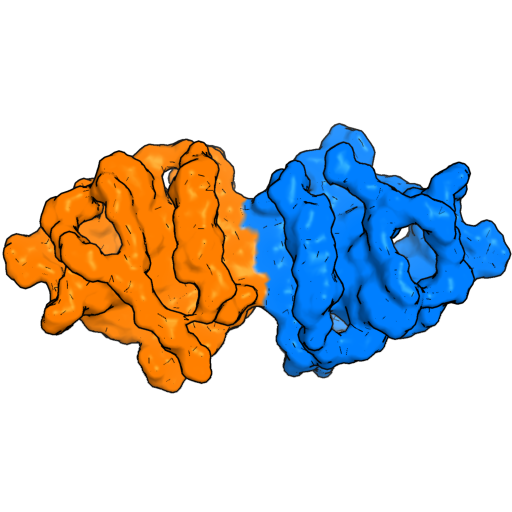 1
ATOM 2367 C CA . GLU B 1 114 ? 42.390 15.043 23.172 1.00 10.06 114 GLU B CA 1
ATOM 2368 C C . GLU B 1 114 ? 42.718 16.162 24.131 1.00 9.80 114 GLU B C 1
ATOM 2369 O O . GLU B 1 114 ? 41.934 16.465 25.019 1.00 10.99 114 GLU B O 1
ATOM 2375 N N . GLN B 1 115 ? 43.863 16.800 23.939 1.00 9.86 115 GLN B N 1
ATOM 2376 C CA . GLN B 1 115 ? 44.295 17.904 24.766 1.00 10.49 115 GLN B CA 1
ATOM 2377 C C . GLN B 1 115 ? 43.896 19.255 24.222 1.00 10.03 115 GLN B C 1
ATOM 2378 O O . GLN B 1 115 ? 44.266 20.260 24.823 1.00 11.72 115 GLN B O 1
ATOM 2384 N N . SER B 1 116 ? 43.152 19.320 23.119 1.00 9.00 116 SER B N 1
ATOM 2385 C CA . SER B 1 116 ? 43.022 20.593 22.439 1.00 8.80 116 SER B CA 1
ATOM 2386 C C . SER B 1 116 ? 41.668 20.838 21.794 1.00 7.91 116 SER B C 1
ATOM 2387 O O . SER B 1 116 ? 41.468 21.879 21.233 1.00 9.16 116 SER B O 1
ATOM 2390 N N . LEU B 1 117 ? 40.745 19.869 21.794 1.00 7.63 117 LEU B N 1
ATOM 2391 C CA . LEU B 1 117 ? 39.517 20.024 21.024 1.00 7.07 117 LEU B CA 1
ATOM 2392 C C . LEU B 1 117 ? 38.529 20.907 21.758 1.00 7.45 117 LEU B C 1
ATOM 2393 O O . LEU B 1 117 ? 38.114 20.566 22.855 1.00 8.04 117 LEU B O 1
ATOM 2398 N N . ALA B 1 118 ? 38.107 21.984 21.128 1.00 7.18 118 ALA B N 1
ATOM 2399 C CA . ALA B 1 118 ? 37.035 22.799 21.655 1.00 7.09 118 ALA B CA 1
ATOM 2400 C C . ALA B 1 118 ? 36.105 23.109 20.517 1.00 7.67 118 ALA B C 1
ATOM 2401 O O . ALA B 1 118 ? 36.515 23.461 19.434 1.00 10.14 118 ALA B O 1
ATOM 2403 N N . CYS B 1 119 ? 34.795 22.966 20.761 1.00 7.11 119 CYS B N 1
ATOM 2404 C CA . CYS B 1 119 ? 33.757 23.198 19.761 1.00 7.38 119 CYS B CA 1
ATOM 2405 C C . CYS B 1 119 ? 32.786 24.227 20.267 1.00 6.86 119 CYS B C 1
ATOM 2406 O O . CYS B 1 119 ? 32.557 24.322 21.458 1.00 8.00 119 CYS B O 1
ATOM 2409 N N . GLN B 1 120 ? 32.192 24.960 19.342 1.00 7.01 120 GLN B N 1
ATOM 2410 C CA . GLN B 1 120 ? 31.208 25.966 19.692 1.00 6.77 120 GLN B CA 1
ATOM 2411 C C . GLN B 1 120 ? 29.960 25.869 18.828 1.00 6.63 120 GLN B C 1
ATOM 2412 O O . GLN B 1 120 ? 30.017 25.468 17.699 1.00 7.59 120 GLN B O 1
ATOM 2418 N N . CYS B 1 121 ? 28.888 26.356 19.435 1.00 6.99 121 CYS B N 1
ATOM 2419 C CA . CYS B 1 121 ? 27.634 26.657 18.756 1.00 7.19 121 CYS B CA 1
ATOM 2420 C C . CYS B 1 121 ? 27.543 28.167 18.635 1.00 7.39 121 CYS B C 1
ATOM 2421 O O . CYS B 1 121 ? 27.400 28.836 19.634 1.00 7.61 121 CYS B O 1
ATOM 2424 N N . LEU B 1 122 ? 27.620 28.660 17.403 1.00 7.35 122 LEU B N 1
ATOM 24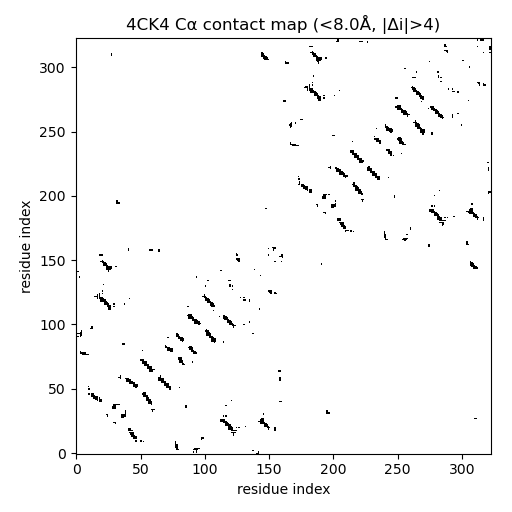25 C CA . LEU B 1 122 ? 27.481 30.077 17.107 1.00 7.35 122 LEU B CA 1
ATOM 2426 C C . LEU B 1 122 ? 26.081 30.342 16.586 1.00 7.80 122 LEU B C 1
ATOM 2427 O O . LEU B 1 122 ? 25.539 29.565 15.813 1.00 8.33 122 LEU B O 1
ATOM 2432 N N . VAL B 1 123 ? 25.538 31.495 16.953 1.00 8.15 123 VAL B N 1
ATOM 2433 C CA . VAL B 1 123 ? 24.270 31.982 16.427 1.00 8.88 123 VAL B CA 1
ATOM 2434 C C . VAL B 1 123 ? 24.437 33.416 15.950 1.00 7.75 123 VAL B C 1
ATOM 2435 O O . VAL B 1 123 ? 25.236 34.161 16.454 1.00 8.41 123 VAL B O 1
ATOM 2439 N N . ARG B 1 124 ? 23.623 33.799 14.971 1.00 9.08 124 ARG B N 1
ATOM 2440 C CA . ARG B 1 124 ? 23.777 35.121 14.406 1.00 9.43 124 ARG B CA 1
ATOM 2441 C C . ARG B 1 124 ? 23.211 36.224 15.283 1.00 10.04 124 ARG B C 1
ATOM 2442 O O . ARG B 1 124 ? 23.680 37.339 15.221 1.00 12.64 124 ARG B O 1
ATOM 2450 N N . THR B 1 125 ? 22.255 35.882 16.129 1.00 11.19 125 THR B N 1
ATOM 2451 C CA . THR B 1 125 ? 21.567 36.859 16.939 1.00 12.15 125 THR B CA 1
ATOM 2452 C C . THR B 1 125 ? 21.681 36.434 18.382 1.00 12.59 125 THR B C 1
ATOM 2453 O O . THR B 1 125 ? 21.757 35.235 18.670 1.00 13.47 125 THR B O 1
ATOM 2457 N N . PRO B 1 126 ? 21.682 37.393 19.314 1.00 13.81 126 PRO B N 1
ATOM 2458 C CA . PRO B 1 126 ? 22.119 37.107 20.687 1.00 16.35 126 PRO B CA 1
ATOM 2459 C C . PRO B 1 126 ? 20.954 36.592 21.531 1.00 16.08 126 PRO B C 1
ATOM 2460 O O . PRO B 1 126 ? 20.563 37.187 22.532 1.00 20.08 126 PRO B O 1
ATOM 2464 N N . GLU B 1 127 ? 20.446 35.437 21.129 1.00 14.14 127 GLU B N 1
ATOM 2465 C CA . GLU B 1 127 ? 19.356 34.762 21.807 1.00 14.55 127 GLU B CA 1
ATOM 2466 C C . GLU B 1 127 ? 19.661 33.273 21.855 1.00 12.99 127 GLU B C 1
ATOM 2467 O O . GLU B 1 127 ? 20.385 32.737 21.024 1.00 13.46 127 GLU B O 1
ATOM 2473 N N . VAL B 1 128 ? 19.066 32.607 22.828 1.00 15.22 128 VAL B N 1
ATOM 2474 C CA . VAL B 1 128 ? 19.219 31.175 22.951 1.00 14.99 128 VAL B CA 1
ATOM 2475 C C . VAL B 1 128 ? 18.412 30.535 21.853 1.00 15.98 128 VAL B C 1
ATOM 2476 O O . VAL B 1 128 ? 17.206 30.745 21.757 1.00 25.50 128 VAL B O 1
ATOM 2480 N N A ASP B 1 129 ? 19.012 29.611 21.117 0.50 13.11 129 ASP B N 1
ATOM 2481 N N B ASP B 1 129 ? 19.082 29.817 20.968 0.50 14.46 129 ASP B N 1
ATOM 2482 C CA A ASP B 1 129 ? 18.397 28.954 19.972 0.50 14.90 129 ASP B CA 1
ATOM 2483 C CA B ASP B 1 129 ? 18.403 28.960 20.032 0.50 15.51 129 ASP B CA 1
ATOM 2484 C C A ASP B 1 129 ? 18.442 27.455 20.238 0.50 13.76 129 ASP B C 1
ATOM 2485 C C B ASP B 1 129 ? 18.475 27.492 20.394 0.50 15.00 129 ASP B C 1
ATOM 2486 O O A ASP B 1 129 ? 19.504 26.840 20.148 0.50 13.26 129 ASP B O 1
ATOM 2487 O O B ASP B 1 129 ? 19.533 26.886 20.353 0.50 14.03 129 ASP B O 1
ATOM 2496 N N . ASN B 1 130 ? 17.356 26.893 20.764 1.00 15.54 130 ASN B N 1
ATOM 2497 C CA . ASN B 1 130 ? 17.366 25.502 21.166 1.00 15.89 130 ASN B CA 1
ATOM 2498 C C . ASN B 1 130 ? 17.534 24.520 20.015 1.00 18.90 130 ASN B C 1
ATOM 2499 O O . ASN B 1 130 ? 18.142 23.457 20.175 1.00 19.35 130 ASN B O 1
ATOM 2504 N N . GLU B 1 131 ? 17.167 24.934 18.810 1.00 16.70 131 GLU B N 1
ATOM 2505 C CA A GLU B 1 131 ? 17.441 24.044 17.685 0.60 21.40 131 GLU B CA 1
ATOM 2506 C CA B GLU B 1 131 ? 17.412 24.145 17.617 0.50 15.91 131 GLU B CA 1
ATOM 2507 C C . GLU B 1 131 ? 18.933 23.989 17.421 1.00 16.51 131 GLU B C 1
ATOM 2508 O O . GLU B 1 131 ? 19.456 22.903 17.172 1.00 17.69 131 GLU B O 1
ATOM 2519 N N . ALA B 1 132 ? 19.607 25.136 17.467 1.00 15.31 132 ALA B N 1
ATOM 2520 C CA . ALA B 1 132 ? 21.056 25.195 17.331 1.00 13.63 132 ALA B CA 1
ATOM 2521 C C . ALA B 1 132 ? 21.737 24.349 18.397 1.00 12.32 132 ALA B C 1
ATOM 2522 O O . ALA B 1 132 ? 22.686 23.618 18.108 1.00 11.96 132 ALA B O 1
ATOM 2524 N N . LEU B 1 133 ? 21.279 24.416 19.642 1.00 12.32 133 LEU B N 1
ATOM 2525 C CA . LEU B 1 133 ? 21.849 23.608 20.704 1.00 11.85 133 LEU B CA 1
ATOM 2526 C C . LEU B 1 133 ? 21.661 22.126 20.465 1.00 12.98 133 LEU B C 1
ATOM 2527 O O . LEU B 1 133 ? 22.571 21.349 20.786 1.00 13.02 133 LEU B O 1
ATOM 2532 N N . GLU B 1 134 ? 20.469 21.737 20.001 1.00 14.54 134 GLU B N 1
ATOM 2533 C CA . GLU B 1 134 ? 20.283 20.332 19.747 1.00 16.26 134 GLU B CA 1
ATOM 2534 C C . GLU B 1 134 ? 21.192 19.855 18.623 1.00 13.54 134 GLU B C 1
ATOM 2535 O O . GLU B 1 134 ? 21.774 18.777 18.730 1.00 13.44 134 GLU B O 1
ATOM 2541 N N . LYS B 1 135 ? 21.364 20.680 17.598 1.00 12.92 135 LYS B N 1
ATOM 2542 C CA . LYS B 1 135 ? 22.296 20.336 16.509 1.00 13.43 135 LYS B CA 1
ATOM 2543 C C . LYS B 1 135 ? 23.733 20.219 17.015 1.00 10.88 135 LYS B C 1
ATOM 2544 O O . LYS B 1 135 ? 24.449 19.296 16.631 1.00 11.14 135 LYS B O 1
ATOM 2550 N N . PHE B 1 136 ? 24.098 21.114 17.921 1.00 9.75 136 PHE B N 1
ATOM 2551 C CA . PHE B 1 136 ? 25.422 21.087 18.548 1.00 9.20 136 PHE B CA 1
ATOM 2552 C C . PHE B 1 136 ? 25.596 19.797 19.331 1.00 9.63 136 PHE B C 1
ATOM 2553 O O . PHE B 1 136 ? 26.602 19.082 19.167 1.00 9.30 136 PHE B O 1
ATOM 2561 N N . ASP B 1 137 ? 24.631 19.447 20.178 1.00 10.23 137 ASP B N 1
ATOM 2562 C CA . ASP B 1 137 ? 24.814 18.247 20.978 1.00 10.82 137 ASP B CA 1
ATOM 2563 C C . ASP B 1 137 ? 24.877 17.005 20.101 1.00 11.60 137 ASP B C 1
ATOM 2564 O O . ASP B 1 137 ? 25.641 16.080 20.333 1.00 11.62 137 ASP B O 1
ATOM 2569 N N . LYS B 1 138 ? 24.046 16.971 19.070 1.00 11.54 138 LYS B N 1
ATOM 2570 C CA . LYS B 1 138 ? 24.111 15.873 18.124 1.00 12.53 138 LYS B CA 1
ATOM 2571 C C . LYS B 1 138 ? 25.457 15.763 17.442 1.00 12.93 138 LYS B C 1
ATOM 2572 O O . LYS B 1 138 ? 25.988 14.688 17.308 1.00 12.78 138 LYS B O 1
ATOM 2578 N N . ALA B 1 139 ? 25.954 16.896 16.958 1.00 10.65 139 ALA B N 1
ATOM 2579 C CA . ALA B 1 139 ? 27.256 16.931 16.279 1.00 11.32 139 ALA B CA 1
ATOM 2580 C C . ALA B 1 139 ? 28.398 16.501 17.172 1.00 11.21 139 ALA B C 1
ATOM 2581 O O . ALA B 1 139 ? 29.381 16.002 16.632 1.00 11.29 139 ALA B O 1
ATOM 2583 N N . LEU B 1 140 ? 28.221 16.642 18.480 1.00 9.86 140 LEU B N 1
ATOM 2584 C CA . LEU B 1 140 ? 29.284 16.320 19.422 1.00 10.14 140 LEU B CA 1
ATOM 2585 C C . LEU B 1 140 ? 29.095 14.951 20.073 1.00 10.50 140 LEU B C 1
ATOM 2586 O O . LEU B 1 140 ? 29.936 14.550 20.882 1.00 10.86 140 LEU B O 1
ATOM 2591 N N . LYS B 1 141 ? 28.122 14.174 19.611 1.00 12.74 141 LYS B N 1
ATOM 2592 C CA . LYS B 1 141 ? 27.812 12.946 20.316 1.00 13.95 141 LYS B CA 1
ATOM 2593 C C . LYS B 1 141 ? 28.982 11.992 20.330 1.00 12.72 141 LYS B C 1
ATOM 2594 O O . LYS B 1 141 ? 29.172 11.284 21.323 1.00 15.58 141 LYS B O 1
ATOM 2600 N N . ALA B 1 142 ? 29.759 11.948 19.254 1.00 13.22 142 ALA B N 1
ATOM 2601 C CA . ALA B 1 142 ? 30.907 11.074 19.168 1.00 13.68 142 ALA B CA 1
ATOM 2602 C C . ALA B 1 142 ? 32.250 11.746 19.438 1.00 12.88 142 ALA B C 1
ATOM 2603 O O . ALA B 1 142 ? 33.318 11.170 19.192 1.00 15.79 142 ALA B O 1
ATOM 2605 N N . LEU B 1 143 ? 32.224 12.932 20.034 1.00 9.99 143 LEU B N 1
ATOM 2606 C CA . LEU B 1 143 ? 33.405 13.647 20.438 1.00 9.86 143 LEU B CA 1
ATOM 2607 C C . LEU B 1 143 ? 33.526 13.550 21.959 1.00 9.88 143 LEU B C 1
ATOM 2608 O O . LEU B 1 143 ? 32.533 13.677 22.686 1.00 12.05 143 LEU B O 1
ATOM 2613 N N . PRO B 1 144 ? 34.741 13.354 22.465 1.00 9.11 144 PRO B N 1
ATOM 2614 C CA . PRO B 1 144 ? 34.936 13.015 23.873 1.00 9.82 144 PRO B CA 1
ATOM 2615 C C . PRO B 1 144 ? 35.039 14.259 24.767 1.00 8.72 144 PRO B C 1
ATOM 2616 O O . PRO B 1 144 ? 36.083 14.608 25.303 1.00 9.23 144 PRO B O 1
ATOM 2620 N N . MET B 1 145 ? 33.903 14.952 24.866 1.00 8.85 145 MET B N 1
ATOM 2621 C CA . MET B 1 145 ? 33.884 16.204 25.602 1.00 8.39 145 MET B CA 1
ATOM 2622 C C . MET B 1 145 ? 33.750 15.947 27.084 1.00 8.36 145 MET B C 1
ATOM 2623 O O . MET B 1 145 ? 33.054 15.048 27.505 1.00 10.61 145 MET B O 1
ATOM 2628 N N . HIS B 1 146 ? 34.399 16.773 27.874 1.00 7.34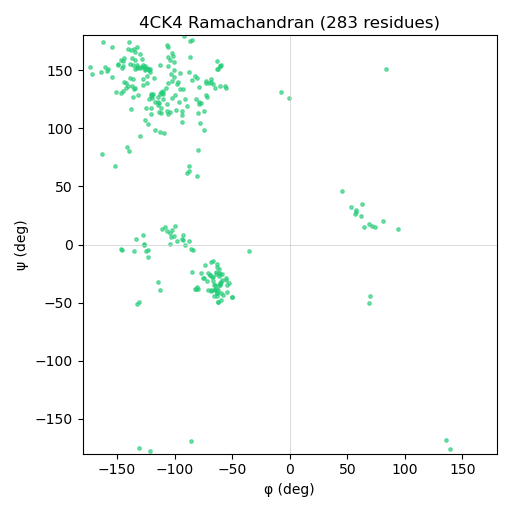 146 HIS B N 1
ATOM 2629 C CA . HIS B 1 146 ? 34.329 16.684 29.314 1.00 7.35 146 HIS B CA 1
ATOM 2630 C C . HIS B 1 146 ? 33.923 17.985 29.990 1.00 7.61 146 HIS B C 1
ATOM 2631 O O . HIS B 1 146 ? 33.778 18.012 31.193 1.00 7.70 146 HIS B O 1
ATOM 2638 N N . ILE B 1 147 ? 33.687 19.049 29.233 1.00 6.93 147 ILE B N 1
ATOM 2639 C CA . ILE B 1 147 ? 33.141 20.275 29.767 1.00 7.76 147 ILE B CA 1
ATOM 2640 C C . ILE B 1 147 ? 32.223 20.845 28.699 1.00 7.14 147 ILE B C 1
ATOM 2641 O O . ILE B 1 147 ? 32.544 20.799 27.529 1.00 7.47 147 ILE B O 1
ATOM 2646 N N . ARG B 1 148 ? 31.082 21.389 29.116 1.00 7.27 148 ARG B N 1
ATOM 2647 C CA . ARG B 1 148 ? 30.120 22.026 28.239 1.00 8.03 148 ARG B CA 1
ATOM 2648 C C . ARG B 1 148 ? 29.501 23.204 28.977 1.00 8.10 148 ARG B C 1
ATOM 2649 O O . ARG B 1 148 ? 29.061 23.030 30.114 1.00 8.55 148 ARG B O 1
ATOM 2657 N N . LEU B 1 149 ? 29.457 24.339 28.308 1.00 7.33 149 LEU B N 1
ATOM 2658 C CA . LEU B 1 149 ? 28.907 25.598 28.808 1.00 8.11 149 LEU B CA 1
ATOM 2659 C C . LEU B 1 149 ? 27.849 26.058 27.830 1.00 7.46 149 LEU B C 1
ATOM 2660 O O . LEU B 1 149 ? 28.069 26.024 26.634 1.00 8.28 149 LEU B O 1
ATOM 2665 N N . ALA B 1 150 ? 26.725 26.565 28.320 1.00 8.25 150 ALA B N 1
ATOM 2666 C CA . ALA B 1 150 ? 25.705 27.192 27.500 1.00 8.81 150 ALA B CA 1
ATOM 2667 C C . ALA B 1 150 ? 25.315 28.513 28.119 1.00 9.38 150 ALA B C 1
ATOM 2668 O O . ALA B 1 150 ? 25.062 28.585 29.317 1.00 10.68 150 ALA B O 1
ATOM 2670 N N . PHE B 1 151 ? 25.329 29.564 27.317 1.00 9.75 151 PHE B N 1
ATOM 2671 C CA . PHE B 1 151 ? 25.167 30.926 27.773 1.00 10.99 151 PHE B CA 1
ATOM 2672 C C . PHE B 1 151 ? 23.760 31.449 27.543 1.00 11.05 151 PHE B C 1
ATOM 2673 O O . PHE B 1 151 ? 23.022 30.970 26.696 1.00 12.14 151 PHE B O 1
ATOM 2681 N N . ASN B 1 152 ? 23.418 32.454 28.337 1.00 12.31 152 ASN B N 1
ATOM 2682 C CA . ASN B 1 152 ? 22.108 33.096 28.274 1.00 13.78 152 ASN B CA 1
ATOM 2683 C C . ASN B 1 152 ? 22.240 34.462 27.600 1.00 15.81 152 ASN B C 1
ATOM 2684 O O . ASN B 1 152 ? 23.343 34.900 27.314 1.00 14.96 152 ASN B O 1
ATOM 2689 N N . PRO B 1 153 ? 21.109 35.104 27.268 1.00 16.90 153 PRO B N 1
ATOM 2690 C CA . PRO B 1 153 ? 21.180 36.328 26.474 1.00 17.93 153 PRO B CA 1
ATOM 2691 C C . PRO B 1 153 ? 21.955 37.464 27.125 1.00 23.17 153 PRO B C 1
ATOM 2692 O O . PRO B 1 153 ? 22.639 38.197 26.423 1.00 20.89 153 PRO B O 1
ATOM 2696 N N . THR B 1 154 ? 21.899 37.574 28.450 1.00 21.95 154 THR B N 1
ATOM 2697 C CA . THR B 1 154 ? 22.662 38.590 29.166 1.00 25.83 154 THR B CA 1
ATOM 2698 C C . THR B 1 154 ? 24.155 38.335 28.964 1.00 25.89 154 THR B C 1
ATOM 2699 O O . THR B 1 154 ? 24.932 39.251 28.680 1.00 26.42 154 THR B O 1
ATOM 2703 N N . GLN B 1 155 ? 24.557 37.072 29.021 1.00 20.56 155 GLN B N 1
ATOM 2704 C CA . GLN B 1 155 ? 25.952 36.736 28.800 1.00 19.33 155 GLN B CA 1
ATOM 2705 C C . GLN B 1 155 ? 26.356 36.983 27.343 1.00 19.02 155 GLN B C 1
ATOM 2706 O O . GLN B 1 155 ? 27.441 37.483 27.058 1.00 22.55 155 GLN B O 1
ATOM 2712 N N . LEU B 1 156 ? 25.472 36.663 26.403 1.00 18.32 156 LEU B N 1
ATOM 2713 C CA . LEU B 1 156 ? 25.803 36.879 24.996 1.00 20.28 156 LEU B CA 1
ATOM 2714 C C . LEU B 1 156 ? 25.993 38.349 24.644 1.00 25.06 156 LEU B C 1
ATOM 2715 O O . LEU B 1 156 ? 26.689 38.667 23.683 1.00 26.31 156 LEU B O 1
ATOM 2720 N N . GLU B 1 157 ? 25.360 39.225 25.419 1.00 26.92 157 GLU B N 1
ATOM 2721 C CA A GLU B 1 157 ? 25.398 40.660 25.163 0.50 36.98 157 GLU B CA 1
ATOM 2722 C CA B GLU B 1 157 ? 25.398 40.660 25.163 0.50 36.98 157 GLU B CA 1
ATOM 2723 C C . GLU B 1 157 ? 26.545 41.334 25.909 1.00 35.17 157 GLU B C 1
ATOM 2724 O O . GLU B 1 157 ? 26.789 42.529 25.734 1.00 63.49 157 GLU B O 1
ATOM 2730 N N . GLY B 1 158 ? 27.234 40.583 26.762 1.00 26.52 158 GLY B N 1
ATOM 2731 C CA . GLY B 1 158 ? 28.328 41.150 27.541 1.00 32.39 158 GLY B CA 1
ATOM 2732 C C . GLY B 1 158 ? 29.615 41.079 26.746 1.00 30.83 158 GLY B C 1
ATOM 2733 O O . GLY B 1 158 ? 29.687 40.358 25.749 1.00 51.28 158 GLY B O 1
ATOM 2734 N N . GLN B 1 159 ? 30.594 41.884 27.150 1.00 47.95 159 GLN B N 1
ATOM 2735 C CA . GLN B 1 159 ? 31.976 41.714 26.717 1.00 41.16 159 GLN B CA 1
ATOM 2736 C C . GLN B 1 159 ? 32.561 40.491 27.409 1.00 28.31 159 GLN B C 1
ATOM 2737 O O . GLN B 1 159 ? 32.471 40.343 28.629 1.00 26.13 159 GLN B O 1
ATOM 2743 N N . CYS B 1 160 ? 33.144 39.601 26.617 1.00 24.96 160 CYS B N 1
ATOM 2744 C CA . CYS B 1 160 ? 33.706 38.364 27.141 1.00 21.98 160 CYS B CA 1
ATOM 2745 C C . CYS B 1 160 ? 32.694 37.576 27.987 1.00 19.00 160 CYS B C 1
ATOM 2746 O O . CYS B 1 160 ? 33.058 36.871 28.929 1.00 22.50 160 CYS B O 1
ATOM 2749 N N . HIS B 1 161 ? 31.425 37.693 27.616 1.00 18.76 161 HIS B N 1
ATOM 2750 C CA . HIS B 1 161 ? 30.324 36.910 28.167 1.00 17.54 161 HIS B CA 1
ATOM 2751 C C . HIS B 1 161 ? 30.050 37.060 29.651 1.00 24.51 161 HIS B C 1
ATOM 2752 O O . HIS B 1 161 ? 29.357 36.228 30.232 1.00 25.42 161 HIS B O 1
ATOM 2759 N N . VAL B 1 162 ? 30.450 38.194 30.213 1.00 31.54 162 VAL B N 1
ATOM 2760 C CA . VAL B 1 162 ? 30.158 38.462 31.615 1.00 53.23 162 VAL B CA 1
ATOM 2761 C C . VAL B 1 162 ? 28.725 38.971 31.745 1.00 67.49 162 VAL B C 1
ATOM 2762 O O . VAL B 1 162 ? 27.912 38.375 32.457 1.00 65.11 162 VAL B O 1
#

Organism: Ovis aries (NCBI:txid9940)

Foldseek 3Di:
DAAADAPDDVVLQWDFKWFFKKWALDCQCCPDLQHLVLKIWGTWDQDPVRKIKTWIWGDDPNATHIDIWTWDDDPGSQKTATDPSNWGIKGWRDDPSQFWTKIWTAHPVCRSHGIMITIMTRDLADDVVSVVVNCVSCVPPNTDDMDGAHSVLRVDGSRD/DADADFDPPDDLQLQWDFKWFFKKWALDCQCCPDLQRLVLKIWTTWDADPVLKIWTWIWGPPVDIDIDIWIWDDDPGSQWTATDPSVFGIKGWHDDPSQFWTKIWTAHPVCRSVGIMMTIMTRDLADDPVSVVVNCVSCVRPNTDDMDGAHSCLRPDRSRD

B-factor: mean 18.24, std 12.7, range [6.63, 99.0]

Secondary structure (DSSP, 8-state):
-----TT--GGGG-EE-EEEEEEESSHHHHSSTTSTT--EEEEEEE-TTS-EEEEEEEEETTEEEEEEEEEEE-SSTTEEEEEETTEEEEEEEEE-SSSEEEEEEE-TT-GGGT-EEEEEESSSS--HHHHHHHHHHHTTS---EEEE--HHHHTSSTT-/-------TT--GGGG-EE-EEEEEEESSGGGTSSTT-TT-EEEEEEEE-TTS-EEEEEEEE---EEEEEEEEEE-SSTTEEEEEETTEEEEEEEEE-SSSEEEEEEE-TT-GGGT-EEEEEESSSS--HHHHHHHHHHTTTS---EEEE--HHHHTSGGG-

Solvent-accessible surface area: 15187 Å² total